Protein AF-A0A7J9ZTN6-F1 (afdb_monomer_lite)

Sequence (192 aa):
MRARELGVEPGLFPPGTLNAITDVAGVRVGHVTLHRSGNVRTGVTAILPHDGNLFQEKVAGAAHMLLDPDGSCMIVVATDAPLDARNLERLGARAVFGLGRTGSSYSNGSGDYAIAFSTTVREKHGETAPRDRTLLPNDAVSPLFQAALEATEEAVYNALFMATATTGNGTTVEAVPLDEVARLLKKYGRGR

Structure (mmCIF, N/CA/C/O backbone):
data_AF-A0A7J9ZTN6-F1
#
_entry.id   AF-A0A7J9ZTN6-F1
#
loop_
_atom_site.group_PDB
_atom_site.id
_atom_site.type_symbol
_atom_site.label_atom_id
_atom_site.label_alt_id
_atom_site.label_comp_id
_atom_site.label_asym_id
_atom_site.label_entity_id
_atom_site.label_seq_id
_atom_site.pdbx_PDB_ins_code
_atom_site.Cartn_x
_atom_site.Cartn_y
_atom_site.Cartn_z
_atom_site.occupancy
_atom_site.B_iso_or_equiv
_atom_site.auth_seq_id
_atom_site.auth_comp_id
_atom_site.auth_asym_id
_atom_site.auth_atom_id
_atom_site.pdbx_PDB_model_num
ATOM 1 N N . MET A 1 1 ? -13.522 -8.295 10.496 1.00 88.50 1 MET A N 1
ATOM 2 C CA . MET A 1 1 ? -14.489 -7.997 9.419 1.00 88.50 1 MET A CA 1
ATOM 3 C C . MET A 1 1 ? -13.883 -6.907 8.549 1.00 88.50 1 MET A C 1
ATOM 5 O O . MET A 1 1 ? -13.176 -6.064 9.085 1.00 88.50 1 MET A O 1
ATOM 9 N N . ARG A 1 2 ? -14.087 -6.939 7.235 1.00 93.62 2 ARG A N 1
ATOM 10 C CA . ARG A 1 2 ? -13.628 -5.923 6.277 1.00 93.62 2 ARG A CA 1
ATOM 11 C C . ARG A 1 2 ? -14.682 -4.839 6.058 1.00 93.62 2 ARG A C 1
ATOM 13 O O . ARG A 1 2 ? -15.868 -5.054 6.288 1.00 93.62 2 ARG A O 1
ATOM 20 N N . ALA A 1 3 ? -14.249 -3.687 5.554 1.00 93.69 3 ALA A N 1
ATOM 21 C CA . ALA A 1 3 ? -15.082 -2.508 5.320 1.00 93.69 3 ALA A CA 1
ATOM 22 C C . ALA A 1 3 ? -16.315 -2.798 4.446 1.00 93.69 3 ALA A C 1
ATOM 24 O O . ALA A 1 3 ? -17.443 -2.450 4.806 1.00 93.69 3 ALA A O 1
ATOM 25 N N . ARG A 1 4 ? -16.115 -3.531 3.346 1.00 93.00 4 ARG A N 1
ATOM 26 C CA . ARG A 1 4 ? -17.182 -3.873 2.393 1.00 93.00 4 ARG A CA 1
ATOM 27 C C . ARG A 1 4 ? -18.262 -4.787 2.968 1.00 93.00 4 ARG A C 1
ATOM 29 O O . ARG A 1 4 ? -19.399 -4.737 2.510 1.00 93.00 4 ARG A O 1
ATOM 36 N N . GLU A 1 5 ? -17.950 -5.577 3.996 1.00 92.25 5 GLU A N 1
ATOM 37 C CA . GLU A 1 5 ? -18.948 -6.412 4.685 1.00 92.25 5 GLU A CA 1
ATOM 38 C C . GLU A 1 5 ? -19.993 -5.558 5.426 1.00 92.25 5 GLU A C 1
ATOM 40 O O . GLU A 1 5 ? -21.113 -6.012 5.646 1.00 92.25 5 GLU A O 1
ATOM 45 N N . LEU A 1 6 ? -19.664 -4.297 5.737 1.00 91.19 6 LEU A N 1
ATOM 46 C CA . LEU A 1 6 ? -20.576 -3.307 6.318 1.00 91.19 6 LEU A CA 1
ATOM 47 C C . LEU A 1 6 ? -21.153 -2.320 5.286 1.00 91.19 6 LEU A C 1
ATOM 49 O O . LEU A 1 6 ? -21.840 -1.370 5.660 1.00 91.19 6 LEU A O 1
ATOM 53 N N . GLY A 1 7 ? -20.899 -2.535 3.990 1.00 89.75 7 GLY A N 1
ATOM 54 C CA . GLY A 1 7 ? -21.344 -1.648 2.910 1.00 89.75 7 GLY A CA 1
ATOM 55 C C . GLY A 1 7 ? -20.464 -0.414 2.688 1.00 89.75 7 GLY A C 1
ATOM 56 O O . GLY A 1 7 ? -20.844 0.464 1.920 1.00 89.75 7 GLY A O 1
ATOM 57 N N . VAL A 1 8 ? -19.288 -0.338 3.325 1.00 91.75 8 VAL A N 1
ATOM 58 C CA . VAL A 1 8 ? -18.304 0.717 3.046 1.00 91.75 8 VAL A CA 1
ATOM 59 C C . VAL A 1 8 ? -17.491 0.310 1.822 1.00 91.75 8 VAL A C 1
ATOM 61 O O . VAL A 1 8 ? -16.621 -0.556 1.904 1.00 91.75 8 VAL A O 1
ATOM 64 N N . GLU A 1 9 ? -17.792 0.931 0.685 1.00 92.69 9 GLU A N 1
ATOM 65 C CA . GLU A 1 9 ? -17.185 0.640 -0.616 1.00 92.69 9 GLU A CA 1
ATOM 66 C C . GLU A 1 9 ? -16.563 1.929 -1.188 1.00 92.69 9 GLU A C 1
ATOM 68 O O . GLU A 1 9 ? -17.251 2.691 -1.870 1.00 92.69 9 GLU A O 1
ATOM 73 N N . PRO A 1 10 ? -15.291 2.234 -0.868 1.00 90.50 10 PRO A N 1
ATOM 74 C CA . PRO A 1 10 ? -14.634 3.434 -1.371 1.00 90.50 10 PRO A CA 1
ATOM 75 C C . PRO A 1 10 ? -14.447 3.386 -2.887 1.00 90.50 10 PRO A C 1
ATOM 77 O O . PRO A 1 10 ? -13.998 2.376 -3.430 1.00 90.50 10 PRO A O 1
ATOM 80 N N . GLY A 1 11 ? -14.717 4.510 -3.552 1.00 90.38 11 GLY A N 1
ATOM 81 C CA . GLY A 1 11 ? -14.281 4.721 -4.928 1.00 90.38 11 GLY A CA 1
ATOM 82 C C . GLY A 1 11 ? -15.139 4.101 -6.033 1.00 90.38 11 GLY A C 1
ATOM 83 O O . GLY A 1 11 ? -16.330 3.852 -5.864 1.00 90.38 11 GLY A O 1
ATOM 84 N N . LEU A 1 12 ? -14.523 3.937 -7.205 1.00 93.38 12 LEU A N 1
ATOM 85 C CA . LEU A 1 12 ? -15.130 3.456 -8.445 1.00 93.38 12 LEU A CA 1
ATOM 86 C C . LEU A 1 12 ? -14.698 2.029 -8.792 1.00 93.38 12 LEU A C 1
ATOM 88 O O . LEU A 1 12 ? -15.446 1.316 -9.464 1.00 93.38 12 LEU A O 1
ATOM 92 N N . PHE A 1 13 ? -13.492 1.617 -8.394 1.00 95.69 13 PHE A N 1
ATOM 93 C CA . PHE A 1 13 ? -12.933 0.330 -8.788 1.00 95.69 13 PHE A CA 1
ATOM 94 C C . PHE A 1 13 ? -13.291 -0.784 -7.792 1.00 95.69 13 PHE A C 1
ATOM 96 O O . PHE A 1 13 ? -13.275 -0.577 -6.574 1.00 95.69 13 PHE A O 1
ATOM 103 N N . PRO A 1 14 ? -13.591 -2.003 -8.280 1.00 95.38 14 PRO A N 1
ATOM 104 C CA . PRO A 1 14 ? -13.665 -3.172 -7.416 1.00 95.38 14 PRO A CA 1
ATOM 105 C C . PRO A 1 14 ? -12.254 -3.586 -6.953 1.00 95.38 14 PRO A C 1
ATOM 107 O O . PRO A 1 14 ? -11.293 -3.433 -7.713 1.00 95.38 14 PRO A O 1
ATOM 110 N N . PRO A 1 15 ? -12.105 -4.147 -5.740 1.00 96.31 15 PRO A N 1
ATOM 111 C CA . PRO A 1 15 ? -10.833 -4.686 -5.285 1.00 96.31 15 PRO A CA 1
ATOM 112 C C . PRO A 1 15 ? -10.526 -6.006 -6.003 1.00 96.31 15 PRO A C 1
ATOM 114 O O . PRO A 1 15 ? -11.403 -6.639 -6.599 1.00 96.31 15 PRO A O 1
ATOM 117 N N . GLY A 1 16 ? -9.274 -6.453 -5.891 1.00 95.38 16 GLY A N 1
ATOM 118 C CA . GLY A 1 16 ? -8.892 -7.813 -6.264 1.00 95.38 16 GLY A CA 1
ATOM 119 C C . GLY A 1 16 ? -9.613 -8.873 -5.423 1.00 95.38 16 GLY A C 1
ATOM 120 O O . GLY A 1 16 ? -10.293 -8.571 -4.439 1.00 95.38 16 GLY A O 1
ATOM 121 N N . THR A 1 17 ? -9.455 -10.140 -5.811 1.00 96.00 17 THR A N 1
ATOM 122 C CA . THR A 1 17 ? -10.190 -11.263 -5.199 1.00 96.00 17 THR A CA 1
ATOM 123 C C . THR A 1 17 ? -9.891 -11.398 -3.707 1.00 96.00 17 THR A C 1
ATOM 125 O O . THR A 1 17 ? -10.787 -11.695 -2.918 1.00 96.00 17 THR A O 1
ATOM 128 N N . LEU A 1 18 ? -8.639 -11.171 -3.306 1.00 95.94 18 LEU A N 1
ATOM 129 C CA . LEU A 1 18 ? -8.204 -11.260 -1.915 1.00 95.94 18 LEU A CA 1
ATOM 130 C C . LEU A 1 18 ? -8.375 -9.936 -1.162 1.00 95.94 18 LEU A C 1
ATOM 132 O O . LEU A 1 18 ? -8.245 -9.919 0.067 1.00 95.94 18 LEU A O 1
ATOM 136 N N . ASN A 1 19 ? -8.652 -8.840 -1.878 1.00 96.06 19 ASN A N 1
ATOM 137 C CA . ASN A 1 19 ? -8.636 -7.477 -1.361 1.00 96.06 19 ASN A CA 1
ATOM 138 C C . ASN A 1 19 ? -7.337 -7.233 -0.567 1.00 96.06 19 ASN A C 1
ATOM 140 O O . ASN A 1 19 ? -7.341 -6.911 0.628 1.00 96.06 19 ASN A O 1
ATOM 144 N N . ALA A 1 20 ? -6.206 -7.545 -1.197 1.00 96.06 20 ALA A N 1
ATOM 145 C CA . ALA A 1 20 ? -4.891 -7.516 -0.573 1.00 96.06 20 ALA A CA 1
ATOM 146 C C . ALA A 1 20 ? -3.804 -7.181 -1.598 1.00 96.06 20 ALA A C 1
ATOM 148 O O . ALA A 1 20 ? -3.943 -7.452 -2.785 1.00 96.06 20 ALA A O 1
ATOM 149 N N . ILE A 1 21 ? -2.662 -6.671 -1.132 1.00 97.06 21 ILE A N 1
ATOM 150 C CA . ILE A 1 21 ? -1.504 -6.383 -1.999 1.00 97.06 21 ILE A CA 1
ATOM 151 C C . ILE A 1 21 ? -0.997 -7.628 -2.758 1.00 97.06 21 ILE A C 1
ATOM 153 O O . ILE A 1 21 ? -0.377 -7.509 -3.809 1.00 97.06 21 ILE A O 1
ATOM 157 N N . THR A 1 22 ? -1.297 -8.828 -2.255 1.00 97.38 22 THR A N 1
ATOM 158 C CA . THR A 1 22 ? -0.987 -10.116 -2.893 1.00 97.38 22 THR A CA 1
ATOM 159 C C . THR A 1 22 ? -1.868 -10.442 -4.099 1.00 97.38 22 THR A C 1
ATOM 161 O O . THR A 1 22 ? -1.616 -11.442 -4.762 1.00 97.38 22 THR A O 1
ATOM 164 N N . ASP A 1 23 ? -2.891 -9.634 -4.397 1.00 97.44 23 ASP A N 1
ATOM 165 C CA . ASP A 1 23 ? -3.607 -9.709 -5.676 1.00 97.44 23 ASP A CA 1
ATOM 166 C C . ASP A 1 23 ? -2.708 -9.278 -6.854 1.00 97.44 23 ASP A C 1
ATOM 168 O O . ASP A 1 23 ? -2.973 -9.642 -7.998 1.00 97.44 23 ASP A O 1
ATOM 172 N N . VAL A 1 24 ? -1.618 -8.542 -6.590 1.00 97.06 24 VAL A N 1
ATOM 173 C CA . VAL A 1 24 ? -0.607 -8.207 -7.600 1.00 97.06 24 VAL A CA 1
ATOM 174 C C . VAL A 1 24 ? 0.307 -9.408 -7.830 1.00 97.06 24 VAL A C 1
ATOM 176 O O . VAL A 1 24 ? 0.965 -9.901 -6.910 1.00 97.06 24 VAL A O 1
ATOM 179 N N . ALA A 1 25 ? 0.380 -9.861 -9.082 1.00 93.88 25 ALA A N 1
ATOM 180 C CA . ALA A 1 25 ? 1.131 -11.053 -9.457 1.00 93.88 25 ALA A CA 1
ATOM 181 C C . ALA A 1 25 ? 2.604 -10.989 -9.001 1.00 93.88 25 ALA A C 1
ATOM 183 O O . ALA A 1 25 ? 3.316 -10.012 -9.241 1.00 93.88 25 ALA A O 1
ATOM 184 N N . GLY A 1 26 ? 3.060 -12.065 -8.352 1.00 92.75 26 GLY A N 1
ATOM 185 C CA . GLY A 1 26 ? 4.422 -12.212 -7.829 1.00 92.75 26 GLY A CA 1
ATOM 186 C C . GLY A 1 26 ? 4.632 -11.673 -6.409 1.00 92.75 26 GLY A C 1
ATOM 187 O O . GLY A 1 26 ? 5.569 -12.114 -5.740 1.00 92.75 26 GLY A O 1
ATOM 188 N N . VAL A 1 27 ? 3.755 -10.794 -5.909 1.00 97.62 27 VAL A N 1
ATOM 189 C CA . VAL A 1 27 ? 3.891 -10.225 -4.562 1.00 97.62 27 VAL A CA 1
ATOM 190 C C . VAL A 1 27 ? 3.514 -11.254 -3.500 1.00 97.62 27 VAL A C 1
ATOM 192 O O . VAL A 1 27 ? 2.446 -11.862 -3.536 1.00 97.62 27 VAL A O 1
ATOM 195 N N . ARG A 1 28 ? 4.383 -11.420 -2.502 1.00 97.19 28 ARG A N 1
ATOM 196 C CA . ARG A 1 28 ? 4.138 -12.248 -1.315 1.00 97.19 28 ARG A CA 1
ATOM 197 C C . ARG A 1 28 ? 4.309 -11.419 -0.053 1.00 97.19 28 ARG A C 1
ATOM 199 O O . ARG A 1 28 ? 5.187 -10.562 0.017 1.00 97.19 28 ARG A O 1
ATOM 206 N N . VAL A 1 29 ? 3.492 -11.702 0.957 1.00 97.12 29 VAL A N 1
ATOM 207 C CA . VAL A 1 29 ? 3.546 -11.017 2.251 1.00 97.12 29 VAL A CA 1
ATOM 208 C C . VAL A 1 29 ? 3.594 -12.041 3.372 1.00 97.12 29 VAL A C 1
ATOM 210 O O . VAL A 1 29 ? 2.807 -12.984 3.395 1.00 97.12 29 VAL A O 1
ATOM 213 N N . GLY A 1 30 ? 4.514 -11.837 4.309 1.00 96.31 30 GLY A N 1
ATOM 214 C CA . GLY A 1 30 ? 4.511 -12.486 5.614 1.00 96.31 30 GLY A CA 1
ATOM 215 C C . GLY A 1 30 ? 4.316 -11.436 6.699 1.00 96.31 30 GLY A C 1
ATOM 216 O O . GLY A 1 30 ? 4.946 -10.383 6.651 1.00 96.31 30 GLY A O 1
ATOM 217 N N . HIS A 1 31 ? 3.460 -11.712 7.678 1.00 94.38 31 HIS A N 1
ATOM 218 C CA . HIS A 1 31 ? 3.283 -10.851 8.843 1.00 94.38 31 HIS A CA 1
ATOM 219 C C . HIS A 1 31 ? 3.272 -11.687 10.118 1.00 94.38 31 HIS A C 1
ATOM 221 O O . HIS A 1 31 ? 2.662 -12.754 10.161 1.00 94.38 31 HIS A O 1
ATOM 227 N N . VAL A 1 32 ? 3.919 -11.184 11.164 1.00 93.62 32 VAL A N 1
ATOM 228 C CA . VAL A 1 32 ? 3.828 -11.743 12.510 1.00 93.62 32 VAL A CA 1
ATOM 229 C C . VAL A 1 32 ? 3.604 -10.626 13.514 1.00 93.62 32 VAL A C 1
ATOM 231 O O . VAL A 1 32 ? 4.354 -9.653 13.551 1.00 93.62 32 VAL A O 1
ATOM 234 N N . THR A 1 33 ? 2.592 -10.788 14.359 1.00 90.00 33 THR A N 1
ATOM 235 C CA . THR A 1 33 ? 2.378 -9.942 15.532 1.00 90.00 33 THR A CA 1
ATOM 236 C C . THR A 1 33 ? 2.970 -10.632 16.761 1.00 90.00 33 THR A C 1
ATOM 238 O O . THR A 1 33 ? 2.722 -11.810 17.015 1.00 90.00 33 THR A O 1
ATOM 241 N N . LEU A 1 34 ? 3.773 -9.907 17.533 1.00 88.50 34 LEU A N 1
ATOM 242 C CA . LEU A 1 34 ? 4.429 -10.378 18.746 1.00 88.50 34 LEU A CA 1
ATOM 243 C C . LEU A 1 34 ? 3.792 -9.721 19.969 1.00 88.50 34 LEU A C 1
ATOM 245 O O . LEU A 1 34 ? 4.079 -8.569 20.299 1.00 88.50 34 LEU A O 1
ATOM 249 N N . HIS A 1 35 ? 2.971 -10.497 20.673 1.00 87.25 35 HIS A N 1
ATOM 250 C CA . HIS A 1 35 ? 2.424 -10.151 21.983 1.00 87.25 35 HIS A CA 1
ATOM 251 C C . HIS A 1 35 ? 3.078 -11.046 23.040 1.00 87.25 35 HIS A C 1
ATOM 253 O O . HIS A 1 35 ? 2.767 -12.232 23.134 1.00 87.25 35 HIS A O 1
ATOM 259 N N . ARG A 1 36 ? 4.027 -10.502 23.814 1.00 82.56 36 ARG A N 1
ATOM 260 C CA . ARG A 1 36 ? 4.741 -11.250 24.871 1.00 82.56 36 ARG A CA 1
ATOM 261 C C . ARG A 1 36 ? 4.566 -10.600 26.246 1.00 82.56 36 ARG A C 1
ATOM 263 O O . ARG A 1 36 ? 4.177 -9.433 26.337 1.00 82.56 36 ARG A O 1
ATOM 270 N N . SER A 1 37 ? 4.846 -11.360 27.309 1.00 72.81 37 SER A N 1
ATOM 271 C CA . SER A 1 37 ? 4.824 -10.876 28.698 1.00 72.81 37 SER A CA 1
ATOM 272 C C . SER A 1 37 ? 5.676 -9.612 28.864 1.00 72.81 37 SER A C 1
ATOM 274 O O . SER A 1 37 ? 6.755 -9.511 28.280 1.00 72.81 37 SER A O 1
ATOM 276 N N . GLY A 1 38 ? 5.195 -8.653 29.659 1.00 75.56 38 GLY A N 1
ATOM 277 C CA . GLY A 1 38 ? 5.772 -7.309 29.738 1.00 75.56 38 GLY A CA 1
ATOM 278 C C . GLY A 1 38 ? 5.220 -6.385 28.645 1.00 75.56 38 GLY A C 1
ATOM 279 O O . GLY A 1 38 ? 4.022 -6.409 28.361 1.00 75.56 38 GLY A O 1
ATOM 280 N N . ASN A 1 39 ? 6.094 -5.587 28.025 1.00 77.00 39 ASN A N 1
ATOM 281 C CA . ASN A 1 39 ? 5.717 -4.462 27.154 1.00 77.00 39 ASN A CA 1
ATOM 282 C C . ASN A 1 39 ? 5.929 -4.699 25.645 1.00 77.00 39 ASN A C 1
ATOM 284 O O . ASN A 1 39 ? 5.934 -3.750 24.867 1.00 77.00 39 ASN A O 1
ATOM 288 N N . VAL A 1 40 ? 6.092 -5.946 25.191 1.00 84.44 40 VAL A N 1
ATOM 289 C CA . VAL A 1 40 ? 6.266 -6.229 23.754 1.00 84.44 40 VAL A CA 1
ATOM 290 C C . VAL A 1 40 ? 4.903 -6.296 23.060 1.00 84.44 40 VAL A C 1
ATOM 292 O O . VAL A 1 40 ? 4.156 -7.263 23.244 1.00 84.44 40 VAL A O 1
ATOM 295 N N . ARG A 1 41 ? 4.592 -5.262 22.272 1.00 85.12 41 ARG A N 1
ATOM 296 C CA . ARG A 1 41 ? 3.414 -5.147 21.394 1.00 85.12 41 ARG A CA 1
ATOM 297 C C . ARG A 1 41 ? 3.868 -4.633 20.030 1.00 85.12 41 ARG A C 1
ATOM 299 O O . ARG A 1 41 ? 3.801 -3.443 19.753 1.00 85.12 41 ARG A O 1
ATOM 306 N N . THR A 1 42 ? 4.441 -5.514 19.220 1.00 86.38 42 THR A N 1
ATOM 307 C CA . THR A 1 42 ? 5.033 -5.133 17.928 1.00 86.38 42 THR A CA 1
ATOM 308 C C . THR A 1 42 ? 4.639 -6.118 16.839 1.00 86.38 42 THR A C 1
ATOM 310 O O . THR A 1 42 ? 4.205 -7.228 17.138 1.00 86.38 42 THR A O 1
ATOM 313 N N . GLY A 1 43 ? 4.797 -5.730 15.580 1.00 88.38 43 GLY A N 1
ATOM 314 C CA . GLY A 1 43 ? 4.592 -6.597 14.432 1.00 88.38 43 GLY A CA 1
ATOM 315 C C . GLY A 1 43 ? 5.718 -6.430 13.423 1.00 88.38 43 GLY A C 1
ATOM 316 O O . GLY A 1 43 ? 6.308 -5.359 13.310 1.00 88.38 43 GLY A O 1
ATOM 317 N N . VAL A 1 44 ? 6.013 -7.496 12.689 1.00 92.12 44 VAL A N 1
ATOM 318 C CA . VAL A 1 44 ? 6.959 -7.474 11.573 1.00 92.12 44 VAL A CA 1
ATOM 319 C C . VAL A 1 44 ? 6.214 -7.901 10.322 1.00 92.12 44 VAL A C 1
ATOM 321 O O . VAL A 1 44 ? 5.619 -8.978 10.296 1.00 92.12 44 VAL A O 1
ATOM 324 N N . THR A 1 45 ? 6.269 -7.065 9.287 1.00 94.19 45 THR A N 1
ATOM 325 C CA . THR A 1 45 ? 5.759 -7.377 7.948 1.00 94.19 45 THR A CA 1
ATOM 326 C C . THR A 1 45 ? 6.932 -7.462 6.984 1.00 94.19 45 THR A C 1
ATOM 328 O O . THR A 1 45 ? 7.719 -6.526 6.882 1.00 94.19 45 THR A O 1
ATOM 331 N N . ALA A 1 46 ? 7.035 -8.569 6.258 1.00 95.44 46 ALA A N 1
ATOM 332 C CA . ALA A 1 46 ? 7.966 -8.746 5.156 1.00 95.44 46 ALA A CA 1
ATOM 333 C C . ALA A 1 46 ? 7.179 -8.795 3.844 1.00 95.44 46 ALA A C 1
ATOM 335 O O . ALA A 1 46 ? 6.264 -9.608 3.697 1.00 95.44 46 ALA A O 1
ATOM 336 N N . ILE A 1 47 ? 7.546 -7.936 2.894 1.00 95.94 47 ILE A N 1
ATOM 337 C CA . ILE A 1 47 ? 6.965 -7.900 1.550 1.00 95.94 47 ILE A CA 1
ATOM 338 C C . ILE A 1 47 ? 8.045 -8.331 0.570 1.00 95.94 47 ILE A C 1
ATOM 340 O O . ILE A 1 47 ? 9.125 -7.745 0.517 1.00 95.94 47 ILE A O 1
ATOM 344 N N . LEU A 1 48 ? 7.741 -9.365 -0.200 1.00 96.38 48 LEU A N 1
ATOM 345 C CA . LEU A 1 48 ? 8.600 -9.889 -1.241 1.00 96.38 48 LEU A CA 1
ATOM 346 C C . LEU A 1 48 ? 7.959 -9.551 -2.596 1.00 96.38 48 LEU A C 1
ATOM 348 O O . LEU A 1 48 ? 6.918 -10.125 -2.917 1.00 96.38 48 LEU A O 1
ATOM 352 N N . PRO A 1 49 ? 8.528 -8.616 -3.379 1.00 95.25 49 PRO A N 1
ATOM 353 C CA . PRO A 1 49 ? 7.886 -8.114 -4.595 1.00 95.25 49 PRO A CA 1
ATOM 354 C C . PRO A 1 49 ? 7.858 -9.128 -5.750 1.00 95.25 49 PRO 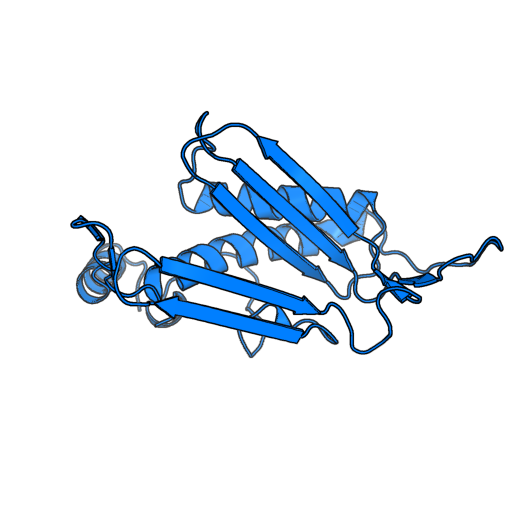A C 1
ATOM 356 O O . PRO A 1 49 ? 7.065 -8.967 -6.673 1.00 95.25 49 PRO A O 1
ATOM 359 N N . HIS A 1 50 ? 8.707 -10.161 -5.713 1.00 94.06 50 HIS A N 1
ATOM 360 C CA . HIS A 1 50 ? 8.680 -11.305 -6.628 1.00 94.06 50 HIS A CA 1
ATOM 361 C C . HIS A 1 50 ? 9.438 -12.511 -6.052 1.00 94.06 50 HIS A C 1
ATOM 363 O O . HIS A 1 50 ? 10.119 -12.419 -5.036 1.00 94.06 50 HIS A O 1
ATOM 369 N N . ASP A 1 51 ? 9.364 -13.657 -6.720 1.00 91.75 51 ASP A N 1
ATOM 370 C CA . ASP A 1 51 ? 9.984 -14.920 -6.311 1.00 91.75 51 ASP A CA 1
ATOM 371 C C . ASP A 1 51 ? 11.484 -15.071 -6.618 1.00 91.75 51 ASP A C 1
ATOM 373 O O . ASP A 1 51 ? 12.149 -15.876 -5.968 1.00 91.75 51 ASP A O 1
ATOM 377 N N . GLY A 1 52 ? 12.013 -14.289 -7.562 1.00 91.06 52 GLY A N 1
ATOM 378 C CA . GLY A 1 52 ? 13.443 -14.236 -7.893 1.00 91.06 52 GLY A CA 1
ATOM 379 C C . GLY A 1 52 ? 14.367 -13.635 -6.815 1.00 91.06 52 GLY A C 1
ATOM 380 O O . GLY A 1 52 ? 13.954 -13.265 -5.716 1.00 91.06 52 GLY A O 1
ATOM 381 N N . ASN A 1 53 ? 15.655 -13.509 -7.148 1.00 92.25 53 ASN A N 1
ATOM 382 C CA . ASN A 1 53 ? 16.686 -13.001 -6.237 1.00 92.25 53 ASN A CA 1
ATOM 383 C C . ASN A 1 53 ? 16.687 -11.463 -6.184 1.00 92.25 53 ASN A C 1
ATOM 385 O O . ASN A 1 53 ? 17.200 -10.826 -7.096 1.00 92.25 53 ASN A O 1
ATOM 389 N N . LEU A 1 54 ? 16.207 -10.876 -5.083 1.00 90.31 54 LEU A N 1
ATOM 390 C CA . LEU A 1 54 ? 16.097 -9.417 -4.905 1.00 90.31 54 LEU A CA 1
ATOM 391 C C . LEU A 1 54 ? 17.416 -8.636 -4.994 1.00 90.31 54 LEU A C 1
ATOM 393 O O . LEU A 1 54 ? 17.410 -7.439 -5.273 1.00 90.31 54 LEU A O 1
ATOM 397 N N . PHE A 1 55 ? 18.554 -9.276 -4.719 1.00 89.69 55 PHE A N 1
ATOM 398 C CA . PHE A 1 55 ? 19.849 -8.610 -4.837 1.00 89.69 55 PHE A CA 1
ATOM 399 C C . PHE A 1 55 ? 20.267 -8.463 -6.305 1.00 89.69 55 PHE A C 1
ATOM 401 O O . PHE A 1 55 ? 20.858 -7.447 -6.678 1.00 89.69 55 PHE A O 1
ATOM 408 N N . GLN A 1 56 ? 19.948 -9.474 -7.119 1.00 92.12 56 GLN A N 1
ATOM 409 C CA . GLN A 1 56 ? 20.304 -9.557 -8.536 1.00 92.12 56 GLN A CA 1
ATOM 410 C C . GLN A 1 56 ? 19.246 -8.934 -9.449 1.00 92.12 56 GLN A C 1
ATOM 412 O O . GLN A 1 56 ? 19.599 -8.345 -10.465 1.00 92.12 56 GLN A O 1
ATOM 417 N N . GLU A 1 57 ? 17.974 -9.040 -9.078 1.00 90.06 57 GLU A N 1
ATOM 418 C CA . GLU A 1 57 ? 16.808 -8.546 -9.803 1.00 90.06 57 GLU A CA 1
ATOM 419 C C . GLU A 1 57 ? 16.039 -7.603 -8.880 1.00 90.06 57 GLU A C 1
ATOM 421 O O . GLU A 1 57 ? 15.237 -8.031 -8.057 1.00 90.06 57 GLU A O 1
ATOM 426 N N . LYS A 1 58 ? 16.322 -6.307 -8.969 1.00 90.31 58 LYS A N 1
ATOM 427 C CA . LYS A 1 58 ? 15.648 -5.292 -8.154 1.00 90.31 58 LYS A CA 1
ATOM 428 C C . LYS A 1 58 ? 14.394 -4.823 -8.879 1.00 90.31 58 LYS A C 1
ATOM 430 O O . LYS A 1 58 ? 14.372 -4.772 -10.107 1.00 90.31 58 LYS A O 1
ATOM 435 N N . VAL A 1 59 ? 13.374 -4.421 -8.134 1.00 89.25 59 VAL A N 1
ATOM 436 C CA . VAL A 1 59 ? 12.207 -3.732 -8.702 1.00 89.25 59 VAL A CA 1
ATOM 437 C C . VAL A 1 59 ? 12.455 -2.232 -8.789 1.00 89.25 59 VAL A C 1
ATOM 439 O O . VAL A 1 59 ? 13.128 -1.661 -7.928 1.00 89.25 59 VAL A O 1
ATOM 442 N N . ALA A 1 60 ? 11.883 -1.583 -9.803 1.00 85.75 60 ALA A N 1
ATOM 443 C CA . ALA A 1 60 ? 11.759 -0.133 -9.793 1.00 85.75 60 ALA A CA 1
ATOM 444 C C . ALA A 1 60 ? 10.871 0.278 -8.611 1.00 85.75 60 ALA A C 1
ATOM 446 O O . ALA A 1 60 ? 9.776 -0.262 -8.436 1.00 85.75 60 ALA A O 1
ATOM 447 N N . GLY A 1 61 ? 11.351 1.224 -7.807 1.00 79.75 61 GLY A N 1
ATOM 448 C CA . GLY A 1 61 ? 10.657 1.702 -6.620 1.00 79.75 61 GLY A CA 1
ATOM 449 C C . GLY A 1 61 ? 10.892 3.187 -6.379 1.00 79.75 61 GLY A C 1
ATOM 450 O O . GLY A 1 61 ? 11.924 3.732 -6.767 1.00 79.75 61 GLY A O 1
ATOM 451 N N . ALA A 1 62 ? 9.928 3.829 -5.733 1.00 76.56 62 ALA A N 1
ATOM 452 C CA . ALA A 1 62 ? 10.016 5.209 -5.279 1.00 76.56 62 ALA A CA 1
ATOM 453 C C . ALA A 1 62 ? 9.408 5.331 -3.878 1.00 76.56 62 ALA A C 1
ATOM 455 O O . ALA A 1 62 ? 8.492 4.585 -3.528 1.0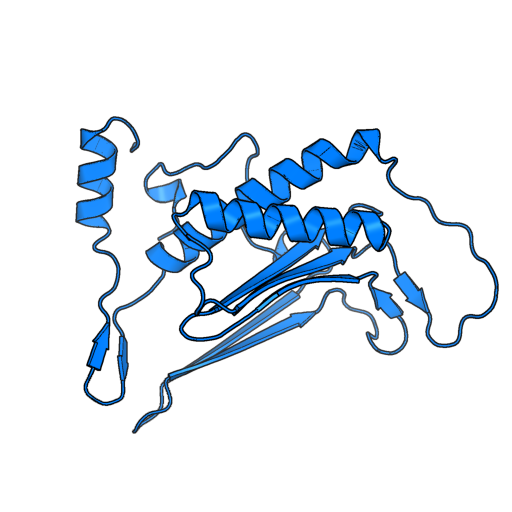0 76.56 62 ALA A O 1
ATOM 456 N N . ALA A 1 63 ? 9.910 6.280 -3.093 1.00 72.19 63 ALA A N 1
ATOM 457 C CA . ALA A 1 63 ? 9.362 6.629 -1.791 1.00 72.19 63 ALA A CA 1
ATOM 458 C C . ALA A 1 63 ? 8.896 8.087 -1.811 1.00 72.19 63 ALA A C 1
ATOM 460 O O . ALA A 1 63 ? 9.609 8.958 -2.303 1.00 72.19 63 ALA A O 1
ATOM 461 N N . HIS A 1 64 ? 7.714 8.345 -1.265 1.00 71.38 64 HIS A N 1
ATOM 462 C CA . HIS A 1 64 ? 7.185 9.683 -1.045 1.00 71.38 64 HIS A CA 1
ATOM 463 C C . HIS A 1 64 ? 6.991 9.878 0.455 1.00 71.38 64 HIS A C 1
ATOM 465 O O . HIS A 1 64 ? 6.259 9.101 1.065 1.00 71.38 64 HIS A O 1
ATOM 471 N N . MET A 1 65 ? 7.662 10.870 1.043 1.00 69.75 65 MET A N 1
ATOM 472 C CA . MET A 1 65 ? 7.694 11.064 2.494 1.00 69.75 65 MET A CA 1
ATOM 473 C C . MET A 1 65 ? 7.134 12.419 2.914 1.00 69.75 65 MET A C 1
ATOM 475 O O . MET A 1 65 ? 7.491 13.445 2.337 1.00 69.75 65 MET A O 1
ATOM 479 N N . LEU A 1 66 ? 6.333 12.404 3.977 1.00 59.16 66 LEU A N 1
ATOM 480 C CA . LEU A 1 66 ? 5.987 13.549 4.811 1.00 59.16 66 LEU A CA 1
ATOM 481 C C . LEU A 1 66 ? 6.532 13.237 6.220 1.00 59.16 66 LEU A C 1
ATOM 483 O O . LEU A 1 66 ? 6.230 12.178 6.766 1.00 59.16 66 LEU A O 1
ATOM 487 N N . LEU A 1 67 ? 7.411 14.081 6.769 1.00 49.16 67 LEU A N 1
ATOM 488 C CA . LEU A 1 67 ? 8.129 13.806 8.027 1.00 49.16 67 LEU A CA 1
ATOM 489 C C . LEU A 1 67 ? 7.914 14.924 9.062 1.00 49.16 67 LEU A C 1
ATOM 491 O O . LEU A 1 67 ? 8.229 16.065 8.732 1.00 49.16 67 LEU A O 1
ATOM 495 N N . ASP A 1 68 ? 7.428 14.586 10.270 1.00 46.47 68 ASP A N 1
ATOM 496 C CA . ASP A 1 68 ? 8.049 14.731 11.626 1.00 46.47 68 ASP A CA 1
ATOM 497 C C . ASP A 1 68 ? 7.075 14.142 12.717 1.00 46.47 68 ASP A C 1
ATOM 499 O O . ASP A 1 68 ? 6.041 13.633 12.295 1.00 46.47 68 ASP A O 1
ATOM 503 N N . PRO A 1 69 ? 7.327 14.050 14.058 1.00 47.19 69 PRO A N 1
ATOM 504 C CA . PRO A 1 69 ? 6.929 12.893 14.894 1.00 47.19 69 PRO A CA 1
ATOM 505 C C . PRO A 1 69 ? 5.820 13.113 15.961 1.00 47.19 69 PRO A C 1
ATOM 507 O O . PRO A 1 69 ? 5.674 14.218 16.481 1.00 47.19 69 PRO A O 1
ATOM 510 N N . ASP A 1 70 ? 5.137 11.998 16.317 1.00 50.12 70 ASP A N 1
ATOM 511 C CA . ASP A 1 70 ? 3.886 11.765 17.109 1.00 50.12 70 ASP A CA 1
ATOM 512 C C . ASP A 1 70 ? 2.679 11.103 16.353 1.00 50.12 70 ASP A C 1
ATOM 514 O O . ASP A 1 70 ? 1.539 11.575 16.370 1.00 50.12 70 ASP A O 1
ATOM 518 N N . GLY A 1 71 ? 2.951 9.978 15.667 1.00 64.50 71 GLY A N 1
ATOM 519 C CA . GLY A 1 71 ? 2.038 9.203 14.802 1.00 64.50 71 GLY A CA 1
ATOM 520 C C . GLY A 1 71 ? 2.769 8.725 13.537 1.00 64.50 71 GLY A C 1
ATOM 521 O O . GLY A 1 71 ? 3.776 9.319 13.162 1.00 64.50 71 GLY A O 1
ATOM 522 N N . SER A 1 72 ? 2.374 7.624 12.889 1.00 79.50 72 SER A N 1
ATOM 523 C CA . SER A 1 72 ? 2.965 7.237 11.588 1.00 79.50 72 SER A CA 1
ATOM 524 C C . SER A 1 72 ? 2.088 6.256 10.815 1.00 79.50 72 SER A C 1
ATOM 526 O O . SER A 1 72 ? 1.620 5.263 11.380 1.00 79.50 72 SER A O 1
ATOM 528 N N . CYS A 1 73 ? 1.954 6.468 9.508 1.00 87.38 73 CYS A N 1
ATOM 529 C CA . CYS A 1 73 ? 1.410 5.493 8.573 1.00 87.38 73 CYS A CA 1
ATOM 530 C C . CYS A 1 73 ? 2.422 5.204 7.456 1.00 87.38 73 CYS A C 1
ATOM 532 O O . CYS A 1 73 ? 2.793 6.081 6.677 1.00 87.38 73 CYS A O 1
ATOM 534 N N . MET A 1 74 ? 2.843 3.943 7.349 1.00 91.06 74 MET A N 1
ATOM 535 C CA . MET A 1 74 ? 3.585 3.467 6.185 1.00 91.06 74 MET A CA 1
ATOM 536 C 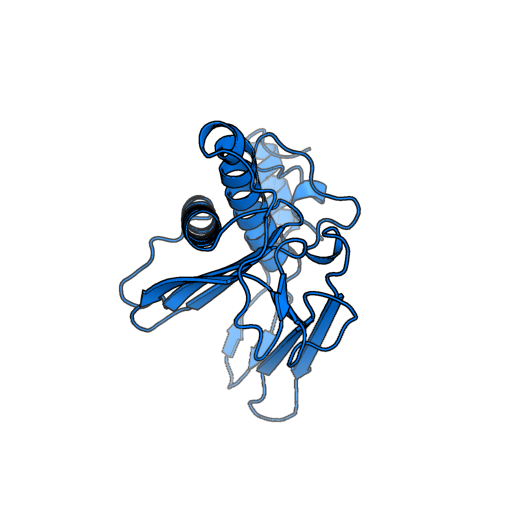C . MET A 1 74 ? 2.616 2.813 5.206 1.00 91.06 74 MET A C 1
ATOM 538 O O . MET A 1 74 ? 1.933 1.847 5.550 1.00 91.06 74 MET A O 1
ATOM 542 N N . ILE A 1 75 ? 2.615 3.294 3.969 1.00 95.44 75 ILE A N 1
ATOM 543 C CA . ILE A 1 75 ? 1.800 2.760 2.883 1.00 95.44 75 ILE A CA 1
ATOM 544 C C . ILE A 1 75 ? 2.720 2.070 1.877 1.00 95.44 75 ILE A C 1
ATOM 546 O O . ILE A 1 75 ? 3.757 2.606 1.494 1.00 95.44 75 ILE A O 1
ATOM 550 N N . VAL A 1 76 ? 2.353 0.872 1.426 1.00 97.38 76 VAL A N 1
ATOM 551 C CA . VAL A 1 76 ? 3.095 0.162 0.377 1.00 97.38 76 VAL A CA 1
ATOM 552 C C . VAL A 1 76 ? 2.161 -0.126 -0.786 1.00 97.38 76 VAL A C 1
ATOM 554 O O . VAL A 1 76 ? 1.132 -0.776 -0.613 1.00 97.38 76 VAL A O 1
ATOM 557 N N . VAL A 1 77 ? 2.533 0.348 -1.972 1.00 98.19 77 VAL A N 1
ATOM 558 C CA . VAL A 1 77 ? 1.778 0.186 -3.215 1.00 98.19 77 VAL A CA 1
ATOM 559 C C . VAL A 1 77 ? 2.558 -0.724 -4.151 1.00 98.19 77 VAL A C 1
ATOM 561 O O . VAL A 1 77 ? 3.675 -0.408 -4.559 1.00 98.19 77 VAL A O 1
ATOM 564 N N . ALA A 1 78 ? 1.954 -1.846 -4.523 1.00 98.06 78 ALA A N 1
ATOM 565 C CA . ALA A 1 78 ? 2.464 -2.706 -5.579 1.00 98.06 78 ALA A CA 1
ATOM 566 C C . ALA A 1 78 ? 1.636 -2.511 -6.848 1.00 98.06 78 ALA A C 1
ATOM 568 O O . ALA A 1 78 ? 0.419 -2.337 -6.784 1.00 98.06 78 ALA A O 1
ATOM 569 N N . THR A 1 79 ? 2.283 -2.577 -8.005 1.00 97.75 79 THR A N 1
ATOM 570 C CA . THR A 1 79 ? 1.600 -2.632 -9.297 1.00 97.75 79 THR A CA 1
ATOM 571 C C . THR A 1 79 ? 2.362 -3.532 -10.258 1.00 97.75 79 THR A C 1
ATOM 573 O O . THR A 1 79 ? 3.585 -3.618 -10.208 1.00 97.75 79 THR A O 1
ATOM 576 N N . ASP A 1 80 ? 1.652 -4.209 -11.146 1.00 96.31 80 ASP A N 1
ATOM 577 C CA . ASP A 1 80 ? 2.226 -4.891 -12.306 1.00 96.31 80 ASP A CA 1
ATOM 578 C C . ASP A 1 80 ? 2.272 -3.982 -13.546 1.00 96.31 80 ASP A C 1
ATOM 580 O O . ASP A 1 80 ? 2.864 -4.343 -14.565 1.00 96.31 80 ASP A O 1
ATOM 584 N N . ALA A 1 81 ? 1.737 -2.759 -13.462 1.00 96.88 81 ALA A N 1
ATOM 585 C CA . ALA A 1 81 ? 1.864 -1.779 -14.525 1.00 96.88 81 ALA A CA 1
ATOM 586 C C . ALA A 1 81 ? 3.343 -1.409 -14.753 1.00 96.88 81 ALA A C 1
ATOM 588 O O . ALA A 1 81 ? 4.093 -1.211 -13.785 1.00 96.88 81 ALA A O 1
ATOM 589 N N . PRO A 1 82 ? 3.781 -1.274 -16.017 1.00 96.69 82 PRO A N 1
ATOM 590 C CA . PRO A 1 82 ? 5.165 -0.960 -16.335 1.00 96.69 82 PRO A CA 1
ATOM 591 C C . PRO A 1 82 ? 5.438 0.538 -16.138 1.00 96.69 82 PRO A C 1
ATOM 593 O O . PRO A 1 82 ? 5.384 1.330 -17.080 1.00 96.69 82 PRO A O 1
ATOM 596 N N . LEU A 1 83 ? 5.677 0.942 -14.891 1.00 96.88 83 LEU A N 1
ATOM 597 C CA . LEU A 1 83 ? 5.915 2.334 -14.508 1.00 96.88 83 LEU A CA 1
ATOM 598 C C . LEU A 1 83 ? 7.401 2.596 -14.252 1.00 96.88 83 LEU A C 1
ATOM 600 O O . LEU A 1 83 ? 8.099 1.780 -13.653 1.00 96.88 83 LEU A O 1
ATOM 604 N N . ASP A 1 84 ? 7.870 3.766 -14.681 1.00 94.31 84 ASP A N 1
ATOM 605 C CA . ASP A 1 84 ? 9.186 4.280 -14.315 1.00 94.31 84 ASP A CA 1
ATOM 606 C C . ASP A 1 84 ? 9.185 4.878 -12.896 1.00 94.31 84 ASP A C 1
ATOM 608 O O . ASP A 1 84 ? 8.139 5.043 -12.262 1.00 94.31 84 ASP A O 1
ATOM 612 N N . ALA A 1 85 ? 10.370 5.234 -12.391 1.00 93.69 85 ALA A N 1
ATOM 613 C CA . ALA A 1 85 ? 10.525 5.795 -11.047 1.00 93.69 85 ALA A CA 1
ATOM 614 C C . ALA A 1 85 ? 9.675 7.060 -10.829 1.00 93.69 85 ALA A C 1
ATOM 616 O O . ALA A 1 85 ? 9.060 7.219 -9.777 1.00 93.69 85 ALA A O 1
ATOM 617 N N . ARG A 1 86 ? 9.567 7.924 -11.847 1.00 95.69 86 ARG A N 1
ATOM 618 C CA . ARG A 1 86 ? 8.757 9.147 -11.789 1.00 95.69 86 ARG A CA 1
ATOM 619 C C . ARG A 1 86 ? 7.270 8.834 -11.626 1.00 95.69 86 ARG A C 1
ATOM 621 O O . ARG A 1 86 ? 6.592 9.462 -10.815 1.00 95.69 86 ARG A O 1
ATOM 628 N N . ASN A 1 87 ? 6.727 7.900 -12.404 1.00 97.62 87 ASN A N 1
ATOM 629 C CA . ASN A 1 87 ? 5.320 7.531 -12.286 1.00 97.62 87 ASN A CA 1
ATOM 630 C C . ASN A 1 87 ? 5.034 6.705 -11.028 1.00 97.62 87 ASN A C 1
ATOM 632 O O . ASN A 1 87 ? 3.938 6.835 -10.486 1.00 97.62 87 ASN A O 1
ATOM 636 N N . LEU A 1 88 ? 6.008 5.951 -10.512 1.00 98.06 88 LEU A N 1
ATOM 637 C CA . LEU A 1 88 ? 5.918 5.303 -9.201 1.00 98.06 88 LEU A CA 1
ATOM 638 C C . LEU A 1 88 ? 5.888 6.319 -8.055 1.00 98.06 88 LEU A C 1
ATOM 640 O O . LEU A 1 88 ? 5.056 6.193 -7.164 1.00 98.06 88 LEU A O 1
ATOM 644 N N . GLU A 1 89 ? 6.704 7.372 -8.098 1.00 97.50 89 GLU A N 1
ATOM 645 C CA . GLU A 1 89 ? 6.652 8.454 -7.105 1.00 97.50 89 GLU A CA 1
ATOM 646 C C . GLU A 1 89 ? 5.282 9.146 -7.121 1.00 97.50 89 GLU A C 1
ATOM 648 O O . GLU A 1 89 ? 4.633 9.322 -6.087 1.00 97.50 89 GLU A O 1
ATOM 653 N N . ARG A 1 90 ? 4.781 9.448 -8.325 1.00 97.81 90 ARG A N 1
ATOM 654 C CA . ARG A 1 90 ? 3.428 9.980 -8.525 1.00 97.81 90 ARG A CA 1
ATOM 655 C C . ARG A 1 90 ? 2.361 9.012 -8.008 1.00 97.81 90 ARG A C 1
ATOM 657 O O . ARG A 1 90 ? 1.354 9.466 -7.473 1.00 97.81 90 ARG A O 1
ATOM 664 N N . LEU A 1 91 ? 2.529 7.706 -8.178 1.00 98.19 91 LEU A N 1
ATOM 665 C CA . LEU A 1 91 ? 1.601 6.705 -7.651 1.00 98.19 91 LEU A CA 1
ATOM 666 C C . LEU A 1 91 ? 1.613 6.704 -6.113 1.00 98.19 91 LEU A C 1
ATOM 668 O O . LEU A 1 91 ? 0.550 6.780 -5.501 1.00 98.19 91 LEU A O 1
ATOM 672 N N . GLY A 1 92 ? 2.799 6.722 -5.499 1.00 97.31 92 GLY A N 1
ATOM 673 C CA . GLY A 1 92 ? 2.979 6.812 -4.047 1.00 97.31 92 GLY A CA 1
ATOM 674 C C . GLY A 1 92 ? 2.323 8.057 -3.443 1.00 97.31 92 GLY A C 1
ATOM 675 O O . GLY A 1 92 ? 1.594 7.950 -2.460 1.00 97.31 92 GLY A O 1
ATOM 676 N N . ALA A 1 93 ? 2.457 9.222 -4.083 1.00 95.81 93 ALA A N 1
ATOM 677 C CA . ALA A 1 93 ? 1.783 10.443 -3.634 1.00 95.81 93 ALA A CA 1
ATOM 678 C C . ALA A 1 93 ? 0.246 10.298 -3.568 1.00 95.81 93 ALA A C 1
ATOM 680 O O . ALA A 1 93 ? -0.410 10.901 -2.723 1.00 95.81 93 ALA A O 1
ATOM 681 N N . ARG A 1 94 ? -0.356 9.476 -4.439 1.00 97.06 94 ARG A N 1
ATOM 682 C CA . ARG A 1 94 ? -1.819 9.281 -4.489 1.00 97.06 94 ARG A CA 1
ATOM 683 C C . ARG A 1 94 ? -2.301 8.341 -3.400 1.00 97.06 94 ARG A C 1
ATOM 685 O O . ARG A 1 94 ? -3.402 8.530 -2.894 1.00 97.06 94 ARG A O 1
ATOM 692 N N . ALA A 1 95 ? -1.459 7.392 -3.010 1.00 96.56 95 ALA A N 1
ATOM 693 C CA . ALA A 1 95 ? -1.694 6.580 -1.832 1.00 96.56 95 ALA A CA 1
ATOM 694 C C . ALA A 1 95 ? -1.709 7.449 -0.569 1.00 96.56 95 ALA A C 1
ATOM 696 O O . ALA A 1 95 ? -2.665 7.381 0.197 1.00 96.56 95 ALA A O 1
ATOM 697 N N . VAL A 1 96 ? -0.743 8.368 -0.425 1.00 93.19 96 VAL A N 1
ATOM 698 C CA . VAL A 1 96 ? -0.777 9.362 0.660 1.00 93.19 96 VAL A CA 1
ATOM 699 C C . VAL A 1 96 ? -2.093 10.135 0.626 1.00 93.19 96 VAL A C 1
ATOM 701 O O . VAL A 1 96 ? -2.812 10.091 1.608 1.00 93.19 96 VAL A O 1
ATOM 704 N N . PHE A 1 97 ? -2.512 10.707 -0.510 1.00 94.00 97 PHE A N 1
ATOM 705 C CA . PHE A 1 97 ? -3.811 11.401 -0.597 1.00 94.00 97 PHE A CA 1
ATOM 706 C C . PHE A 1 97 ? -5.022 10.538 -0.198 1.00 94.00 97 PHE A C 1
ATOM 708 O O . PHE A 1 97 ? -6.001 11.077 0.324 1.00 94.00 97 PHE A O 1
ATOM 715 N N . GLY A 1 98 ? -4.960 9.221 -0.412 1.00 95.12 98 GLY A N 1
ATOM 716 C CA . GLY A 1 98 ? -5.975 8.269 0.040 1.00 95.12 98 GLY A CA 1
ATOM 717 C C . GLY A 1 98 ? -6.115 8.234 1.561 1.00 95.12 98 GLY A C 1
ATOM 718 O O . GLY A 1 98 ? -7.235 8.251 2.065 1.00 95.12 98 GLY A O 1
ATOM 719 N N . LEU A 1 99 ? -5.005 8.310 2.300 1.00 93.38 99 LEU A N 1
ATOM 720 C CA . LEU A 1 99 ? -5.010 8.443 3.762 1.00 93.38 99 LEU A CA 1
ATOM 721 C C . LEU A 1 99 ? -5.713 9.736 4.220 1.00 93.38 99 LEU A C 1
ATOM 723 O O . LEU A 1 99 ? -6.411 9.766 5.231 1.00 93.38 99 LEU A O 1
ATOM 727 N N . GLY A 1 100 ? -5.610 10.815 3.445 1.00 91.56 100 GLY A N 1
ATOM 728 C CA . GLY A 1 100 ? -6.340 12.057 3.719 1.00 91.56 100 GLY A CA 1
ATOM 729 C C . GLY A 1 100 ? -7.861 11.878 3.677 1.00 91.56 100 GLY A C 1
ATOM 730 O O . GLY A 1 100 ? -8.579 12.474 4.480 1.00 91.56 100 GLY A O 1
ATOM 731 N N . ARG A 1 101 ? -8.376 11.004 2.799 1.00 94.00 101 ARG A N 1
ATOM 732 C CA . ARG A 1 101 ? -9.821 10.710 2.723 1.00 94.00 101 ARG A CA 1
ATOM 733 C C . ARG A 1 101 ? -10.353 9.963 3.939 1.00 94.00 101 ARG A C 1
ATOM 735 O O . ARG A 1 101 ? -11.546 10.031 4.222 1.00 94.00 101 ARG A O 1
ATOM 742 N N . THR A 1 102 ? -9.478 9.320 4.703 1.00 91.62 102 THR A N 1
ATOM 743 C CA . THR A 1 102 ? -9.852 8.623 5.937 1.00 91.62 102 THR A CA 1
ATOM 744 C C . THR A 1 102 ? -9.836 9.552 7.152 1.00 91.62 102 THR A C 1
ATOM 746 O O . THR A 1 102 ? -10.060 9.092 8.268 1.00 91.62 102 THR A O 1
ATOM 749 N N . GLY A 1 103 ? -9.585 10.852 6.949 1.00 88.75 103 GLY A N 1
ATOM 750 C CA . GLY A 1 103 ? -9.580 11.871 7.997 1.00 88.75 103 GLY A CA 1
ATOM 751 C C . GLY A 1 103 ? -8.197 12.213 8.552 1.00 88.75 103 GLY A C 1
ATOM 752 O O . GLY A 1 103 ? -8.125 12.963 9.523 1.00 88.75 103 GLY A O 1
ATOM 753 N N . SER A 1 104 ? -7.108 11.702 7.960 1.00 87.06 104 SER A N 1
ATOM 754 C CA . SER A 1 104 ? -5.763 12.140 8.348 1.00 87.06 104 SER A CA 1
ATOM 755 C C . SER A 1 104 ? -5.543 13.601 7.962 1.00 87.06 104 SER A C 1
ATOM 757 O O . SER A 1 104 ? -5.791 14.007 6.825 1.00 87.06 104 SER A O 1
ATOM 759 N N . SER A 1 105 ? -5.055 14.389 8.916 1.00 82.94 105 SER A N 1
ATOM 760 C CA . SER A 1 105 ? -4.643 15.776 8.703 1.00 82.94 105 SER A CA 1
ATOM 761 C C . SER A 1 105 ? -3.153 15.917 8.391 1.00 82.94 105 SER A C 1
ATOM 763 O O . SER A 1 105 ? -2.705 17.047 8.205 1.00 82.94 105 SER A O 1
ATOM 765 N N . TYR A 1 106 ? -2.400 14.806 8.345 1.00 81.44 106 TYR A N 1
ATOM 766 C CA . TYR A 1 106 ? -0.931 14.795 8.265 1.00 81.44 106 TYR A CA 1
ATOM 767 C C . TYR A 1 106 ? -0.338 15.763 9.288 1.00 81.44 106 TYR A C 1
ATOM 769 O O . TYR A 1 106 ? 0.407 16.685 8.948 1.00 81.44 106 TYR A O 1
ATOM 777 N N . SER A 1 107 ? -0.801 15.629 10.536 1.00 72.69 107 SER A N 1
ATOM 778 C CA . SER A 1 107 ? -0.426 16.536 11.614 1.00 72.69 107 SER A CA 1
ATOM 779 C C . SER A 1 107 ? 1.093 16.614 11.727 1.00 72.69 107 SER A C 1
ATOM 781 O O . SER A 1 107 ? 1.804 15.700 11.322 1.00 72.69 107 SER A O 1
ATOM 783 N N . ASN A 1 108 ? 1.594 17.700 12.320 1.00 65.12 108 ASN A N 1
ATOM 784 C CA . ASN A 1 108 ? 3.031 17.929 12.491 1.00 65.12 108 ASN A CA 1
ATOM 785 C C . ASN A 1 108 ? 3.778 16.746 13.139 1.00 65.12 108 ASN A C 1
ATOM 787 O O . ASN A 1 108 ? 4.994 16.676 13.028 1.00 65.12 108 ASN A O 1
ATOM 791 N N . GLY A 1 109 ? 3.056 15.858 13.832 1.00 68.62 109 GLY A N 1
ATOM 792 C CA . GLY A 1 109 ? 3.625 14.651 14.404 1.00 68.62 109 GLY A CA 1
ATOM 793 C C . GLY A 1 109 ? 3.483 13.365 13.584 1.00 68.62 109 GLY A C 1
ATOM 794 O O . GLY A 1 109 ? 3.900 12.311 14.036 1.00 68.62 109 GLY A O 1
ATOM 795 N N . SER A 1 110 ? 2.908 13.361 12.389 1.00 76.81 110 SER A N 1
ATOM 796 C CA . SER A 1 110 ? 2.757 12.111 11.642 1.00 76.81 110 SER A CA 1
ATOM 797 C C . SER A 1 110 ? 3.894 11.871 10.643 1.00 76.81 110 SER A C 1
ATOM 799 O O . SER A 1 110 ? 4.096 12.643 9.706 1.00 76.81 110 SER A O 1
ATOM 801 N N . GLY A 1 111 ? 4.596 10.745 10.790 1.00 78.25 111 GLY A N 1
ATOM 802 C CA . GLY A 1 111 ? 5.495 10.192 9.774 1.00 78.25 111 GLY A CA 1
ATOM 803 C C . GLY A 1 111 ? 4.722 9.384 8.730 1.00 78.25 111 GLY A C 1
ATOM 804 O O . GLY A 1 111 ? 4.690 8.154 8.808 1.00 78.25 111 GLY A O 1
ATOM 805 N N . ASP A 1 112 ? 4.094 10.064 7.769 1.00 85.56 112 ASP A N 1
ATOM 806 C CA . ASP A 1 112 ? 3.273 9.442 6.725 1.00 85.56 112 ASP A CA 1
ATOM 807 C C . ASP A 1 112 ? 4.045 9.327 5.410 1.00 85.56 112 ASP A C 1
ATOM 809 O O . ASP A 1 112 ? 4.402 10.323 4.776 1.00 85.56 112 ASP A O 1
ATOM 813 N N . TYR A 1 113 ? 4.302 8.099 4.965 1.00 87.75 113 TYR A N 1
ATOM 814 C CA . TYR A 1 113 ? 5.043 7.874 3.728 1.00 87.75 113 TYR A CA 1
ATOM 815 C C . TYR A 1 113 ? 4.545 6.667 2.949 1.00 87.75 113 TYR A C 1
ATOM 817 O O . TYR A 1 113 ? 4.069 5.677 3.504 1.00 87.75 113 TYR A O 1
ATOM 825 N N . ALA A 1 114 ? 4.686 6.753 1.630 1.00 94.88 114 ALA A N 1
ATOM 826 C CA . ALA A 1 114 ? 4.327 5.695 0.705 1.00 94.88 114 ALA A CA 1
ATOM 827 C C . ALA A 1 114 ? 5.557 5.180 -0.041 1.00 94.88 114 ALA A C 1
ATOM 829 O O . ALA A 1 114 ? 6.351 5.966 -0.556 1.00 94.88 114 ALA A O 1
ATOM 830 N N . ILE A 1 115 ? 5.679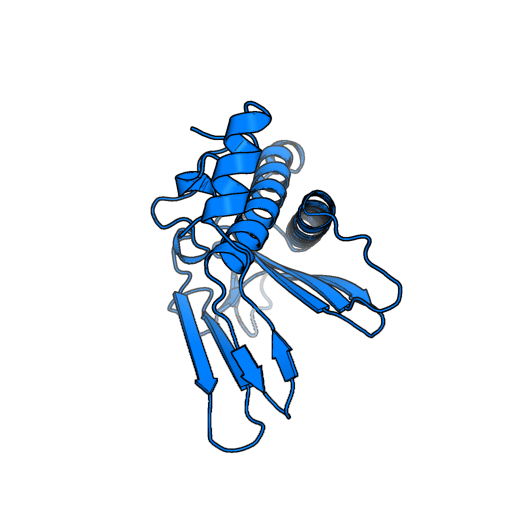 3.861 -0.156 1.00 95.94 115 ILE A N 1
ATOM 831 C CA . ILE A 1 115 ? 6.634 3.190 -1.039 1.00 95.94 115 ILE A CA 1
ATOM 832 C C . ILE A 1 115 ? 5.837 2.546 -2.167 1.00 95.94 115 ILE A C 1
ATOM 834 O O . ILE A 1 115 ? 4.969 1.718 -1.908 1.00 95.94 115 ILE A O 1
ATOM 838 N N . ALA A 1 116 ? 6.132 2.903 -3.412 1.00 98.00 116 ALA A N 1
ATOM 839 C CA . ALA A 1 116 ? 5.498 2.316 -4.586 1.00 98.00 116 ALA A CA 1
ATOM 840 C C . ALA A 1 116 ? 6.523 1.549 -5.420 1.00 98.00 116 ALA A C 1
ATOM 842 O O . ALA A 1 116 ? 7.612 2.068 -5.665 1.00 98.00 116 ALA A O 1
ATOM 843 N N . PHE A 1 117 ? 6.179 0.348 -5.889 1.00 97.56 117 PHE A N 1
ATOM 844 C CA . PHE A 1 117 ? 7.038 -0.439 -6.776 1.00 97.56 117 PHE A CA 1
ATOM 845 C C . PHE A 1 117 ? 6.266 -1.135 -7.900 1.00 97.56 117 PHE A C 1
ATOM 847 O O . PHE A 1 117 ? 5.093 -1.482 -7.747 1.00 97.56 117 PHE A O 1
ATOM 854 N N . SER A 1 118 ? 6.956 -1.360 -9.023 1.00 96.81 118 SER A N 1
ATOM 855 C CA . SER A 1 118 ? 6.451 -2.144 -10.157 1.00 96.81 118 SER A CA 1
ATOM 856 C C . SER A 1 118 ? 7.068 -3.545 -10.169 1.00 96.81 118 SER A C 1
ATOM 858 O O . SER A 1 118 ? 8.286 -3.684 -10.063 1.00 96.81 118 SER A O 1
ATOM 860 N N . THR A 1 119 ? 6.260 -4.595 -10.331 1.00 95.25 119 THR A N 1
ATOM 861 C CA . THR A 1 119 ? 6.754 -5.983 -10.440 1.00 95.25 119 THR A CA 1
ATOM 862 C C . THR A 1 119 ? 7.274 -6.332 -11.840 1.00 95.25 119 THR A C 1
ATOM 864 O O . THR A 1 119 ? 7.983 -7.336 -12.003 1.00 95.25 119 THR A O 1
ATOM 867 N N . THR A 1 120 ? 6.966 -5.503 -12.846 1.00 92.44 120 THR A N 1
ATOM 868 C CA . THR A 1 120 ? 7.313 -5.731 -14.259 1.00 92.44 120 THR A CA 1
ATOM 869 C C . THR A 1 120 ? 8.551 -4.963 -14.716 1.00 92.44 120 THR A C 1
ATOM 871 O O . THR A 1 120 ? 9.276 -5.449 -15.586 1.00 92.44 120 THR A O 1
ATOM 874 N N . VAL A 1 121 ? 8.862 -3.814 -14.107 1.00 89.19 121 VAL A N 1
ATOM 875 C CA . VAL A 1 121 ? 10.098 -3.065 -14.390 1.00 89.19 121 VAL A CA 1
ATOM 876 C C . VAL A 1 121 ? 11.201 -3.503 -13.426 1.00 89.19 121 VAL A C 1
ATOM 878 O O . VAL A 1 121 ? 11.221 -3.099 -12.262 1.00 89.19 121 VAL A O 1
ATOM 881 N N . ARG A 1 122 ? 12.125 -4.341 -13.920 1.00 87.38 122 ARG A N 1
ATOM 882 C CA . ARG A 1 122 ? 13.246 -4.893 -13.141 1.00 87.38 122 ARG A CA 1
ATOM 883 C C . ARG A 1 122 ? 14.602 -4.348 -13.580 1.00 87.38 122 ARG A C 1
ATOM 885 O O . ARG A 1 122 ? 14.865 -4.211 -14.773 1.00 87.38 122 ARG A O 1
ATOM 892 N N . GLU A 1 123 ? 15.469 -4.131 -12.601 1.00 86.44 123 GLU A N 1
ATOM 893 C CA . GLU A 1 123 ? 16.867 -3.726 -12.748 1.00 86.44 123 GLU A CA 1
ATOM 894 C C . GLU A 1 123 ? 17.784 -4.903 -12.418 1.00 86.44 123 GLU A C 1
ATOM 896 O O . GLU A 1 123 ? 17.675 -5.485 -11.333 1.00 86.44 123 GLU A O 1
ATOM 901 N N . LYS A 1 124 ? 18.724 -5.239 -13.308 1.00 87.69 124 LYS A N 1
ATOM 902 C CA . LYS A 1 124 ? 19.748 -6.240 -12.996 1.00 87.69 124 LYS A CA 1
ATOM 903 C C . LYS A 1 124 ? 20.943 -5.601 -12.300 1.00 87.69 124 LYS A C 1
ATOM 905 O O . LYS A 1 124 ? 21.437 -4.547 -12.696 1.00 87.69 124 LYS A O 1
ATOM 910 N N . HIS A 1 125 ? 21.446 -6.254 -11.259 1.00 89.12 125 HIS A N 1
ATOM 911 C CA . HIS A 1 125 ? 22.649 -5.800 -10.571 1.00 89.12 125 HIS A CA 1
ATOM 912 C C . HIS A 1 125 ? 23.862 -5.806 -11.513 1.00 89.12 125 HIS A C 1
ATOM 914 O O . HIS A 1 125 ? 24.166 -6.821 -12.131 1.00 89.12 125 HIS A O 1
ATOM 920 N N . GLY A 1 126 ? 24.580 -4.682 -11.586 1.00 88.69 126 GLY A N 1
ATOM 921 C CA . GLY A 1 126 ? 25.801 -4.563 -12.391 1.00 88.69 126 GLY A CA 1
ATOM 922 C C . GLY A 1 126 ? 25.566 -4.479 -13.903 1.00 88.69 126 GLY A C 1
ATOM 923 O O . GLY A 1 126 ? 26.532 -4.513 -14.661 1.00 88.69 126 GLY A O 1
ATOM 924 N N . GLU A 1 127 ? 24.314 -4.362 -14.353 1.00 88.44 127 GLU A N 1
ATOM 925 C CA . GLU A 1 127 ? 24.002 -4.133 -15.763 1.00 88.44 127 GLU A CA 1
ATOM 926 C C . GLU A 1 127 ? 24.382 -2.698 -16.158 1.00 88.44 127 GLU A C 1
ATOM 928 O O . GLU A 1 127 ? 23.919 -1.728 -15.563 1.00 88.44 127 GLU A O 1
ATOM 933 N N . THR A 1 128 ? 25.263 -2.570 -17.152 1.00 90.50 128 THR A N 1
ATOM 934 C CA . THR A 1 128 ? 25.747 -1.280 -17.678 1.00 90.50 128 THR A CA 1
ATOM 935 C C . THR A 1 128 ? 25.325 -1.031 -19.124 1.00 90.50 128 THR A C 1
ATOM 937 O O . THR A 1 128 ? 25.441 0.090 -19.618 1.00 90.50 128 THR A O 1
ATOM 940 N N . ALA A 1 129 ? 24.837 -2.065 -19.813 1.00 92.06 129 ALA A N 1
ATOM 941 C CA . ALA A 1 129 ? 24.369 -1.961 -21.185 1.00 92.06 129 ALA A CA 1
ATOM 942 C C . ALA A 1 129 ? 22.960 -1.337 -21.234 1.00 92.06 129 ALA A C 1
ATOM 944 O O . ALA A 1 129 ? 22.102 -1.715 -20.433 1.00 92.06 129 ALA A O 1
ATOM 945 N N . PRO A 1 130 ? 22.684 -0.418 -22.179 1.00 88.19 130 PRO A N 1
ATOM 946 C CA . PRO A 1 130 ? 21.331 0.075 -22.416 1.00 88.19 130 PRO A CA 1
ATOM 947 C C . PRO A 1 130 ? 20.371 -1.057 -22.793 1.00 88.19 130 PRO A C 1
ATOM 949 O O . PRO A 1 130 ? 20.751 -2.008 -23.477 1.00 88.19 130 PRO A O 1
ATOM 952 N N . ARG A 1 131 ? 19.106 -0.923 -22.385 1.00 86.94 131 ARG A N 1
ATOM 953 C CA . ARG A 1 131 ? 18.049 -1.888 -22.689 1.00 86.94 131 ARG A CA 1
ATOM 954 C C . ARG A 1 131 ? 16.732 -1.181 -22.973 1.00 86.94 131 ARG A C 1
ATOM 956 O O . ARG A 1 131 ? 16.346 -0.270 -22.241 1.00 86.94 131 ARG A O 1
ATOM 963 N N . ASP A 1 132 ? 16.018 -1.674 -23.976 1.00 89.69 132 ASP A N 1
ATOM 964 C CA . ASP A 1 132 ? 14.668 -1.215 -24.279 1.00 89.69 132 ASP A CA 1
ATOM 965 C C . ASP A 1 132 ? 13.689 -1.599 -23.167 1.00 89.69 132 ASP A C 1
ATOM 967 O O . ASP A 1 132 ? 13.715 -2.710 -22.625 1.00 89.69 132 ASP A O 1
ATOM 971 N N . ARG A 1 133 ? 12.791 -0.668 -22.837 1.00 87.25 133 ARG A N 1
ATOM 972 C CA . ARG A 1 133 ? 11.729 -0.870 -21.851 1.00 87.25 133 ARG A CA 1
ATOM 973 C C . ARG A 1 133 ? 10.395 -0.463 -22.435 1.00 87.25 133 ARG A C 1
ATOM 975 O O . ARG A 1 133 ? 10.265 0.597 -23.037 1.00 87.25 133 ARG A O 1
ATOM 982 N N . THR A 1 134 ? 9.393 -1.298 -22.201 1.00 93.19 134 THR A N 1
ATOM 983 C CA . THR A 1 134 ? 8.000 -0.909 -22.408 1.00 93.19 134 THR A CA 1
ATOM 984 C C . THR A 1 134 ? 7.543 -0.185 -21.154 1.00 93.19 134 THR A C 1
ATOM 986 O O . THR A 1 134 ? 7.666 -0.743 -20.069 1.00 93.19 134 THR A O 1
ATOM 989 N N . LEU A 1 135 ? 7.061 1.047 -21.295 1.00 96.12 135 LEU A N 1
ATOM 990 C CA . LEU A 1 135 ? 6.552 1.861 -20.194 1.00 96.12 135 LEU A CA 1
ATOM 991 C C . LEU A 1 135 ? 5.142 2.343 -20.518 1.00 96.12 135 LEU A C 1
ATOM 993 O O . LEU A 1 135 ? 4.822 2.614 -21.677 1.00 96.12 135 LEU A O 1
ATOM 997 N N . LEU A 1 136 ? 4.310 2.470 -19.488 1.00 97.12 136 LEU A N 1
ATOM 998 C CA . LEU A 1 136 ? 2.974 3.027 -19.635 1.00 97.12 136 LEU A CA 1
ATOM 999 C C . LEU A 1 136 ? 3.070 4.541 -19.919 1.00 97.12 136 LEU A C 1
ATOM 1001 O O . LEU A 1 136 ? 3.706 5.263 -19.144 1.00 97.12 136 LEU A O 1
ATOM 1005 N N . PRO A 1 137 ? 2.440 5.052 -20.994 1.00 96.94 137 PRO A N 1
ATOM 1006 C CA . PRO A 1 137 ? 2.428 6.482 -21.288 1.00 96.94 137 PRO A CA 1
ATOM 1007 C C . PRO A 1 137 ? 1.727 7.290 -20.194 1.00 96.94 137 PRO A C 1
ATOM 1009 O O . PRO A 1 137 ? 0.748 6.832 -19.609 1.00 96.94 137 PRO A O 1
ATOM 1012 N N . ASN A 1 138 ? 2.176 8.529 -19.970 1.00 96.31 138 ASN A N 1
ATOM 1013 C CA . ASN A 1 138 ? 1.683 9.382 -18.879 1.00 96.31 138 ASN A CA 1
ATOM 1014 C C . ASN A 1 138 ? 0.160 9.581 -18.871 1.00 96.31 138 ASN A C 1
ATOM 1016 O O . ASN A 1 138 ? -0.436 9.593 -17.793 1.00 96.31 138 ASN A O 1
ATOM 1020 N N . ASP A 1 139 ? -0.460 9.705 -20.044 1.00 95.94 139 ASP A N 1
ATOM 1021 C CA . ASP A 1 139 ? -1.903 9.940 -20.174 1.00 95.94 139 ASP A CA 1
ATOM 1022 C C . ASP A 1 139 ? -2.735 8.721 -19.749 1.00 95.94 139 ASP A C 1
ATOM 1024 O O . ASP A 1 139 ? -3.888 8.860 -19.345 1.00 95.94 139 ASP A O 1
ATOM 1028 N N . ALA A 1 140 ? -2.134 7.528 -19.759 1.00 96.75 140 ALA A N 1
ATOM 1029 C CA . ALA A 1 140 ? -2.775 6.283 -19.356 1.00 96.75 140 ALA A CA 1
ATOM 1030 C C . ALA A 1 140 ? -2.602 5.955 -17.859 1.00 96.75 140 ALA A C 1
ATOM 1032 O O . ALA A 1 140 ? -3.154 4.964 -17.391 1.00 96.75 140 ALA A O 1
ATOM 1033 N N . VAL A 1 141 ? -1.859 6.759 -17.083 1.00 97.31 141 VAL A N 1
ATOM 1034 C CA . VAL A 1 141 ? -1.555 6.449 -15.667 1.00 97.31 141 VAL A CA 1
ATOM 1035 C C . VAL A 1 141 ? -2.683 6.876 -14.713 1.00 97.31 141 VAL A C 1
ATOM 1037 O O . VAL A 1 141 ? -2.789 6.357 -13.605 1.00 97.31 141 VAL A O 1
ATOM 1040 N N . SER A 1 142 ? -3.560 7.800 -15.117 1.00 97.06 142 SER A N 1
ATOM 1041 C CA . SER A 1 142 ? -4.611 8.353 -14.244 1.00 97.06 142 SER A CA 1
ATOM 1042 C C . SER A 1 142 ? -5.521 7.305 -13.575 1.00 97.06 142 SER A C 1
ATOM 1044 O O . SER A 1 142 ? -5.780 7.454 -12.379 1.00 97.06 142 SER A O 1
ATOM 1046 N N . PRO A 1 143 ? -5.956 6.218 -14.247 1.00 97.69 143 PRO A N 1
ATOM 1047 C CA . PRO A 1 143 ? -6.695 5.141 -13.586 1.00 97.69 143 PRO A CA 1
ATOM 1048 C C . PRO A 1 143 ? -5.914 4.466 -12.449 1.00 97.69 143 PRO A C 1
ATOM 1050 O O . PRO A 1 143 ? -6.495 4.166 -11.412 1.00 97.69 143 PRO A O 1
ATOM 1053 N N . LEU A 1 144 ? -4.593 4.294 -12.591 1.00 97.88 144 LEU A N 1
ATOM 1054 C CA . LEU A 1 144 ? -3.742 3.719 -11.539 1.00 97.88 144 LEU A CA 1
ATOM 1055 C C . LEU A 1 144 ? -3.627 4.656 -10.333 1.00 97.88 144 LEU A C 1
ATOM 1057 O O . LEU A 1 144 ? -3.610 4.200 -9.195 1.00 97.88 144 LEU A O 1
ATOM 1061 N N . PHE A 1 145 ? -3.587 5.970 -10.568 1.00 98.00 145 PHE A N 1
ATOM 1062 C CA . PHE A 1 145 ? -3.602 6.963 -9.493 1.00 98.00 145 PHE A CA 1
ATOM 1063 C C . PHE A 1 145 ? -4.888 6.905 -8.676 1.00 98.00 145 PHE A C 1
ATOM 1065 O O . PHE A 1 145 ? -4.828 6.937 -7.449 1.00 98.00 145 PHE A O 1
ATOM 1072 N N . GLN A 1 146 ? -6.032 6.798 -9.350 1.00 97.81 146 GLN A N 1
ATOM 1073 C CA . GLN A 1 146 ? -7.319 6.638 -8.685 1.00 97.81 146 GLN A CA 1
ATOM 1074 C C . GLN A 1 146 ? -7.376 5.303 -7.926 1.00 97.81 146 GLN A C 1
ATOM 1076 O O . GLN A 1 146 ? -7.734 5.296 -6.754 1.00 97.81 146 GLN A O 1
ATOM 1081 N N . ALA A 1 147 ? -6.943 4.200 -8.544 1.00 97.88 147 ALA A N 1
ATOM 1082 C CA . ALA A 1 147 ? -6.922 2.887 -7.905 1.00 97.88 147 ALA A CA 1
ATOM 1083 C C . ALA A 1 147 ? -6.032 2.851 -6.649 1.00 97.88 147 ALA A C 1
ATOM 1085 O O . ALA A 1 147 ? -6.456 2.336 -5.621 1.00 97.88 147 ALA A O 1
ATOM 1086 N N . ALA A 1 148 ? -4.829 3.436 -6.684 1.00 98.00 148 ALA A N 1
ATOM 1087 C CA . ALA A 1 148 ? -3.942 3.497 -5.516 1.00 98.00 148 ALA A CA 1
ATOM 1088 C C . ALA A 1 148 ? -4.541 4.309 -4.361 1.00 98.00 148 ALA A C 1
ATOM 1090 O O . ALA A 1 148 ? -4.359 3.967 -3.191 1.00 98.00 148 ALA A O 1
ATOM 1091 N N . LEU A 1 149 ? -5.262 5.379 -4.692 1.00 97.38 149 LEU A N 1
ATOM 1092 C CA . LEU A 1 149 ? -5.957 6.209 -3.723 1.00 97.38 149 LEU A CA 1
ATOM 1093 C C . LEU A 1 149 ? -7.101 5.424 -3.060 1.00 97.38 149 LEU A C 1
ATOM 1095 O O . LEU A 1 149 ? -7.136 5.320 -1.835 1.00 97.38 149 LEU A O 1
ATOM 1099 N N . GLU A 1 150 ? -7.993 4.837 -3.860 1.00 97.69 150 GLU A N 1
ATOM 1100 C CA . GLU A 1 150 ? -9.139 4.047 -3.382 1.00 97.69 150 GLU A CA 1
ATOM 1101 C C . GLU A 1 150 ? -8.695 2.819 -2.577 1.00 97.69 150 GLU A C 1
ATOM 1103 O O . GLU A 1 150 ? -9.226 2.555 -1.499 1.00 97.69 150 GLU A O 1
ATOM 1108 N N . ALA A 1 151 ? -7.662 2.115 -3.050 1.00 98.12 151 ALA A N 1
ATOM 1109 C CA . ALA A 1 151 ? -7.089 0.970 -2.352 1.00 98.12 151 ALA A CA 1
ATOM 1110 C C . ALA A 1 151 ? -6.493 1.366 -0.995 1.00 98.12 151 ALA A C 1
ATOM 1112 O O . ALA A 1 151 ? -6.603 0.605 -0.036 1.00 98.12 151 ALA A O 1
ATOM 1113 N N . THR A 1 152 ? -5.885 2.553 -0.892 1.00 97.88 152 THR A N 1
ATOM 1114 C CA . THR A 1 152 ? -5.341 3.044 0.381 1.00 97.88 152 THR A CA 1
ATOM 1115 C C . THR A 1 152 ? -6.454 3.401 1.360 1.00 97.88 152 THR A C 1
ATOM 1117 O O . THR A 1 152 ? -6.401 2.986 2.516 1.00 97.88 152 THR A O 1
ATOM 1120 N N . GLU A 1 153 ? -7.480 4.119 0.899 1.00 97.19 153 GLU A N 1
ATOM 1121 C CA . GLU A 1 153 ? -8.657 4.457 1.707 1.00 97.19 153 GLU A CA 1
ATOM 1122 C C . GLU A 1 153 ? -9.315 3.186 2.274 1.00 97.19 153 GLU A C 1
ATOM 1124 O O . GLU A 1 153 ? -9.533 3.067 3.482 1.00 97.19 153 GLU A O 1
ATOM 1129 N N . GLU A 1 154 ? -9.538 2.180 1.424 1.00 97.69 154 GLU A N 1
ATOM 1130 C CA . GLU A 1 154 ? -10.118 0.909 1.851 1.00 97.69 154 GLU A CA 1
ATOM 1131 C C . GLU A 1 154 ? -9.186 0.103 2.772 1.00 97.69 154 GLU A C 1
ATOM 1133 O O . GLU A 1 154 ? -9.654 -0.523 3.727 1.00 97.69 154 GLU A O 1
ATOM 1138 N N . ALA A 1 155 ? -7.869 0.125 2.538 1.00 97.62 155 ALA A N 1
ATOM 1139 C CA . ALA A 1 155 ? -6.898 -0.559 3.389 1.00 97.62 155 ALA A CA 1
ATOM 1140 C C . ALA A 1 155 ? -6.898 -0.011 4.824 1.00 97.62 155 ALA A C 1
ATOM 1142 O O . ALA A 1 155 ? -6.832 -0.797 5.772 1.00 97.62 155 ALA A O 1
ATOM 1143 N N . VAL A 1 156 ? -7.034 1.306 4.999 1.00 95.94 156 VAL A N 1
ATOM 1144 C CA . VAL A 1 156 ? -7.139 1.936 6.324 1.00 95.94 156 VAL A CA 1
ATOM 1145 C C . VAL A 1 156 ? -8.422 1.506 7.033 1.00 95.94 156 VAL A C 1
ATOM 1147 O O . VAL A 1 156 ? -8.373 1.104 8.197 1.00 95.94 156 VAL A O 1
ATOM 1150 N N . TYR A 1 157 ? -9.568 1.517 6.345 1.00 95.69 157 TYR A N 1
ATOM 1151 C CA . TYR A 1 157 ? -10.820 1.035 6.937 1.00 95.69 157 TYR A CA 1
ATOM 1152 C C . TYR A 1 157 ? -10.746 -0.447 7.306 1.00 95.69 157 TYR A C 1
ATOM 1154 O O . TYR A 1 157 ? -11.149 -0.830 8.403 1.00 95.69 157 TYR A O 1
ATOM 1162 N N . ASN A 1 158 ? -10.168 -1.277 6.436 1.00 96.88 158 ASN A N 1
ATOM 1163 C CA . ASN A 1 158 ? -9.930 -2.687 6.726 1.00 96.88 158 ASN A CA 1
ATOM 1164 C C . ASN A 1 158 ? -9.032 -2.864 7.959 1.00 96.88 158 ASN A C 1
ATOM 1166 O O . ASN A 1 158 ? -9.344 -3.693 8.810 1.00 96.88 158 ASN A O 1
ATOM 1170 N N . ALA A 1 159 ? -7.960 -2.079 8.096 1.00 94.88 159 ALA A N 1
ATOM 1171 C CA . ALA A 1 159 ? -7.085 -2.136 9.265 1.00 94.88 159 ALA A CA 1
ATOM 1172 C C . ALA A 1 159 ? -7.845 -1.811 10.562 1.00 94.88 159 ALA A C 1
ATOM 1174 O O . ALA A 1 159 ? -7.752 -2.567 11.527 1.00 94.88 159 ALA A O 1
ATOM 1175 N N . LEU A 1 160 ? -8.653 -0.746 10.566 1.00 94.44 160 LEU A N 1
ATOM 1176 C CA . LEU A 1 160 ? -9.469 -0.366 11.724 1.00 94.44 160 LEU A CA 1
ATOM 1177 C C . LEU A 1 160 ? -10.529 -1.420 12.065 1.00 94.44 160 LEU A C 1
ATOM 1179 O O . LEU A 1 160 ? -10.750 -1.710 13.238 1.00 94.44 160 LEU A O 1
ATOM 1183 N N . PHE A 1 161 ? -11.181 -2.008 11.060 1.00 95.69 161 PHE A N 1
ATOM 1184 C CA . PHE A 1 161 ? -12.286 -2.950 11.277 1.00 95.69 161 PHE A CA 1
ATOM 1185 C C . PHE A 1 161 ? -11.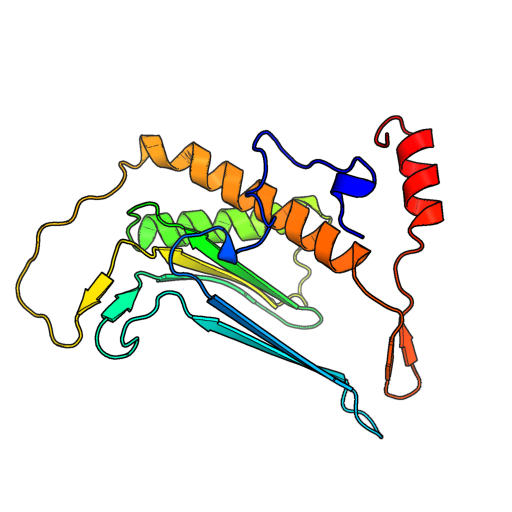814 -4.369 11.621 1.00 95.69 161 PHE A C 1
ATOM 1187 O O . PHE A 1 161 ? -12.583 -5.186 12.134 1.00 95.69 161 PHE A O 1
ATOM 1194 N N . MET A 1 162 ? -10.553 -4.688 11.331 1.00 94.62 162 MET A N 1
ATOM 1195 C CA . MET A 1 162 ? -9.921 -5.946 11.733 1.00 94.62 162 MET A CA 1
ATOM 1196 C C . MET A 1 162 ? -9.132 -5.823 13.040 1.00 94.62 162 MET A C 1
ATOM 1198 O O . MET A 1 162 ? -8.728 -6.849 13.587 1.00 94.62 162 MET A O 1
ATOM 1202 N N . ALA A 1 163 ? -8.914 -4.605 13.543 1.00 93.19 163 ALA A N 1
ATOM 1203 C CA . ALA A 1 163 ? -8.206 -4.378 14.793 1.00 93.19 163 ALA A CA 1
ATOM 1204 C C . ALA A 1 163 ? -8.948 -5.004 15.983 1.00 93.19 163 ALA A C 1
ATOM 1206 O O . ALA A 1 163 ? -10.175 -4.980 16.071 1.00 93.19 163 ALA A O 1
ATOM 1207 N N . THR A 1 164 ? -8.180 -5.535 16.930 1.00 91.56 164 THR A N 1
ATOM 1208 C CA . THR A 1 164 ? -8.685 -6.088 18.190 1.00 91.56 164 THR A CA 1
ATOM 1209 C C . THR A 1 164 ? -8.224 -5.234 19.362 1.00 91.56 164 THR A C 1
ATOM 1211 O O . THR A 1 164 ? -7.121 -4.678 19.329 1.00 91.56 164 THR A O 1
ATOM 1214 N N . ALA A 1 165 ? -9.028 -5.187 20.427 1.00 92.81 165 ALA A N 1
ATOM 1215 C CA . ALA A 1 165 ? -8.647 -4.510 21.660 1.00 92.81 165 ALA A CA 1
ATOM 1216 C C . ALA A 1 165 ? -7.295 -5.039 22.165 1.00 92.81 165 ALA A C 1
ATOM 1218 O O . ALA A 1 165 ? -7.040 -6.246 22.154 1.00 92.81 165 ALA A O 1
ATOM 1219 N N . THR A 1 166 ? -6.410 -4.130 22.565 1.00 89.44 166 THR A N 1
ATOM 1220 C CA . THR A 1 166 ? -5.034 -4.463 22.939 1.00 89.44 166 THR A CA 1
ATOM 1221 C C . THR A 1 166 ? -4.640 -3.729 24.213 1.00 89.44 166 THR A C 1
ATOM 1223 O O . THR A 1 166 ? -4.746 -2.507 24.297 1.00 89.44 166 THR A O 1
ATOM 1226 N N . THR A 1 167 ? -4.121 -4.475 25.190 1.00 87.38 167 THR A N 1
ATOM 1227 C CA . THR A 1 167 ? -3.562 -3.924 26.433 1.00 87.38 167 THR A CA 1
ATOM 1228 C C . THR A 1 167 ? -2.039 -4.029 26.430 1.00 87.38 167 THR A C 1
ATOM 1230 O O . THR A 1 167 ? -1.476 -5.117 26.248 1.00 87.38 167 THR A O 1
ATOM 1233 N N . GLY A 1 168 ? -1.351 -2.916 26.677 1.00 83.56 168 GLY A N 1
ATOM 1234 C CA . GLY A 1 168 ? 0.106 -2.833 26.779 1.00 83.56 168 GLY A CA 1
ATOM 1235 C C . GLY A 1 168 ? 0.534 -1.685 27.690 1.00 83.56 168 GLY A C 1
ATOM 1236 O O . GLY A 1 168 ? -0.093 -0.633 27.693 1.00 83.56 168 GLY A O 1
ATOM 1237 N N . ASN A 1 169 ? 1.588 -1.890 28.487 1.00 84.19 169 ASN A N 1
ATOM 1238 C CA . ASN A 1 169 ? 2.122 -0.883 29.414 1.00 84.19 169 ASN A CA 1
ATOM 1239 C C . ASN A 1 169 ? 1.069 -0.232 30.344 1.00 84.19 169 ASN A C 1
ATOM 1241 O O . ASN A 1 169 ? 1.126 0.962 30.614 1.00 84.19 169 ASN A O 1
ATOM 1245 N N . GLY A 1 170 ? 0.078 -1.005 30.802 1.00 85.50 170 GLY A N 1
ATOM 1246 C CA . GLY A 1 170 ? -1.003 -0.506 31.666 1.00 85.50 170 GLY A CA 1
ATOM 1247 C C . GLY A 1 170 ? -2.106 0.287 30.951 1.00 85.50 170 GLY A C 1
ATOM 1248 O O . GLY A 1 170 ? -3.084 0.650 31.597 1.00 85.50 170 GLY A O 1
ATOM 1249 N N . THR A 1 171 ? -1.995 0.500 29.638 1.00 87.44 171 THR A N 1
ATOM 1250 C CA . THR A 1 171 ? -3.012 1.162 28.812 1.00 87.44 171 THR A CA 1
ATOM 1251 C C . THR A 1 171 ? -3.745 0.137 27.956 1.00 87.44 171 THR A C 1
ATOM 1253 O O . THR A 1 171 ? -3.124 -0.756 27.375 1.00 87.44 171 THR A O 1
ATOM 1256 N N . THR A 1 172 ? -5.063 0.286 27.840 1.00 89.81 172 THR A N 1
ATOM 1257 C CA . THR A 1 172 ? -5.886 -0.483 26.902 1.00 89.81 172 THR A CA 1
ATOM 1258 C C . THR A 1 172 ? -6.393 0.436 25.802 1.00 89.81 172 THR A C 1
ATOM 1260 O O . THR A 1 172 ? -6.917 1.512 26.085 1.00 89.81 172 THR A O 1
ATOM 1263 N N . VAL A 1 173 ? -6.231 0.001 24.554 1.00 90.38 173 VAL A N 1
ATOM 1264 C CA . VAL A 1 173 ? -6.844 0.621 23.378 1.00 90.38 173 VAL A CA 1
ATOM 1265 C C . VAL A 1 173 ? -7.913 -0.330 22.862 1.00 90.38 173 VAL A C 1
ATOM 1267 O O . VAL A 1 173 ? -7.620 -1.487 22.553 1.00 90.38 173 VAL A O 1
ATOM 1270 N N . GLU A 1 174 ? -9.149 0.153 22.796 1.00 95.12 174 GLU A N 1
ATOM 1271 C CA . GLU A 1 174 ? -10.297 -0.629 22.344 1.00 95.12 174 GLU A CA 1
ATOM 1272 C C . GLU A 1 174 ? -10.365 -0.709 20.816 1.00 95.12 174 GLU A C 1
ATOM 1274 O O . GLU A 1 174 ? -9.942 0.204 20.103 1.00 95.12 174 GLU A O 1
ATOM 1279 N N . ALA A 1 175 ? -10.933 -1.805 20.313 1.00 95.38 175 ALA A N 1
ATOM 1280 C CA . ALA A 1 175 ? -11.300 -1.901 18.905 1.00 95.38 175 ALA A CA 1
ATOM 1281 C C . ALA A 1 175 ? -12.498 -0.994 18.591 1.00 95.38 175 ALA A C 1
ATOM 1283 O O . ALA A 1 175 ? -13.306 -0.665 19.462 1.00 95.38 175 ALA A O 1
ATOM 1284 N N . VAL A 1 176 ? -12.650 -0.633 17.317 1.00 94.69 176 VAL A N 1
ATOM 1285 C CA . VAL A 1 176 ? -13.831 0.103 16.857 1.00 94.69 176 VAL A CA 1
ATOM 1286 C C . VAL A 1 176 ? -15.088 -0.758 17.080 1.00 94.69 176 VAL A C 1
ATOM 1288 O O . VAL A 1 176 ? -15.106 -1.918 16.658 1.00 94.69 176 VAL A O 1
ATOM 1291 N N . PRO A 1 177 ? -16.160 -0.227 17.700 1.00 95.94 177 PRO A N 1
ATOM 1292 C CA . PRO A 1 177 ? -17.387 -0.984 17.940 1.00 95.94 177 PRO A CA 1
ATOM 1293 C C . PRO A 1 177 ? -18.168 -1.180 16.630 1.00 95.94 177 PRO A C 1
ATOM 1295 O O . PRO A 1 177 ? -18.979 -0.340 16.238 1.00 95.94 177 PRO A O 1
ATOM 1298 N N . LEU A 1 178 ? -17.920 -2.295 15.937 1.00 95.31 178 LEU A N 1
ATOM 1299 C CA . LEU A 1 178 ? -18.456 -2.546 14.591 1.00 95.31 178 LEU A CA 1
ATOM 1300 C C . LEU A 1 178 ? -19.988 -2.561 14.518 1.00 95.31 178 LEU A C 1
ATOM 1302 O O . LEU A 1 178 ? -20.543 -2.093 13.526 1.00 95.31 178 LEU A O 1
ATOM 1306 N N . ASP A 1 179 ? -20.674 -3.024 15.564 1.00 94.62 179 ASP A N 1
ATOM 1307 C CA . ASP A 1 179 ? -22.144 -3.017 15.614 1.00 94.62 179 ASP A CA 1
ATOM 1308 C C . ASP A 1 179 ? -22.705 -1.588 15.590 1.00 94.62 179 ASP A C 1
ATOM 1310 O O . ASP A 1 179 ? -23.683 -1.288 14.899 1.00 94.62 179 ASP A O 1
ATOM 1314 N N . GLU A 1 180 ? -22.045 -0.678 16.306 1.00 95.31 180 GLU A N 1
ATOM 1315 C CA . GLU A 1 180 ? -22.413 0.734 16.344 1.00 95.31 180 GLU A CA 1
ATOM 1316 C C . GLU A 1 180 ? -22.081 1.425 15.019 1.00 95.31 180 GLU A C 1
ATOM 1318 O O . GLU A 1 180 ? -22.898 2.185 14.495 1.00 95.31 180 GLU A O 1
ATOM 1323 N N . VAL A 1 181 ? -20.929 1.107 14.419 1.00 94.56 181 VAL A N 1
ATOM 1324 C CA . VAL A 1 181 ? -20.578 1.575 13.070 1.00 94.56 181 VAL A CA 1
ATOM 1325 C C . VAL A 1 181 ? -21.636 1.134 12.060 1.00 94.56 181 VAL A C 1
ATOM 1327 O O . VAL A 1 181 ? -22.143 1.966 11.309 1.00 94.56 181 VAL A O 1
ATOM 133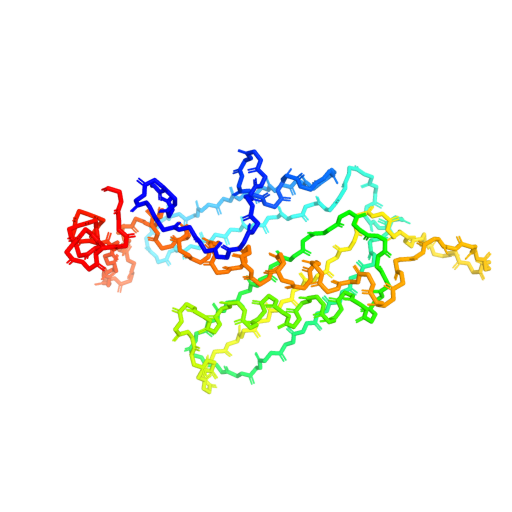0 N N . ALA A 1 182 ? -22.037 -0.138 12.073 1.00 93.56 182 ALA A N 1
ATOM 1331 C CA . ALA A 1 182 ? -23.069 -0.664 11.185 1.00 93.56 182 ALA A CA 1
ATOM 1332 C C . ALA A 1 182 ? -24.413 0.059 11.379 1.00 93.56 182 ALA A C 1
ATOM 1334 O O . ALA A 1 182 ? -25.074 0.438 10.406 1.00 93.56 182 ALA A O 1
ATOM 1335 N N . ARG A 1 183 ? -24.807 0.307 12.636 1.00 94.81 183 ARG A N 1
ATOM 1336 C CA . ARG A 1 183 ? -26.020 1.064 12.971 1.00 94.81 183 ARG A CA 1
ATOM 1337 C C . ARG A 1 183 ? -25.966 2.492 12.427 1.00 94.81 183 ARG A C 1
ATOM 1339 O O . ARG A 1 183 ? -26.952 2.966 11.860 1.00 94.81 183 ARG A O 1
ATOM 1346 N N . LEU A 1 184 ? -24.832 3.176 12.580 1.00 94.56 184 LEU A N 1
ATOM 1347 C CA . LEU A 1 184 ? -24.631 4.537 12.079 1.00 94.56 184 LEU A CA 1
ATOM 1348 C C . LEU A 1 184 ? -24.631 4.583 10.548 1.00 94.56 184 LEU A C 1
ATOM 1350 O O . LEU A 1 184 ? -25.321 5.422 9.972 1.00 94.56 184 LEU A O 1
ATOM 1354 N N . LEU A 1 185 ? -23.937 3.660 9.880 1.00 93.00 185 LEU A N 1
ATOM 1355 C CA . LEU A 1 185 ? -23.934 3.567 8.419 1.00 93.00 185 LEU A CA 1
ATOM 1356 C C . LEU A 1 185 ? -25.356 3.397 7.870 1.00 93.00 185 LEU A C 1
ATOM 1358 O O . LEU A 1 185 ? -25.757 4.154 6.986 1.00 93.00 185 LEU A O 1
ATOM 1362 N N . LYS A 1 186 ? -26.159 2.494 8.450 1.00 92.00 186 LYS A N 1
ATOM 1363 C CA . LYS A 1 186 ? -27.581 2.328 8.097 1.00 92.00 186 LYS A CA 1
ATOM 1364 C C . LYS A 1 186 ? -28.390 3.603 8.324 1.00 92.00 186 LYS A C 1
ATOM 1366 O O . LYS A 1 186 ? -29.116 4.034 7.432 1.00 92.00 186 LYS A O 1
ATOM 1371 N N . LYS A 1 187 ? -28.233 4.243 9.489 1.00 94.12 187 LYS A N 1
ATOM 1372 C CA . LYS A 1 187 ? -28.939 5.489 9.840 1.00 94.12 187 LYS A CA 1
ATOM 1373 C C . LYS A 1 187 ? -28.716 6.599 8.807 1.00 94.12 187 LYS A C 1
ATOM 1375 O O . LYS A 1 187 ? -29.638 7.364 8.542 1.00 94.12 187 LYS A O 1
ATOM 1380 N N . TYR A 1 188 ? -27.513 6.695 8.243 1.00 92.12 188 TYR A N 1
ATOM 1381 C CA . TYR A 1 188 ? -27.148 7.728 7.269 1.00 92.12 188 TYR A CA 1
ATOM 1382 C C . TYR A 1 188 ? -27.215 7.255 5.806 1.00 92.12 188 TYR A C 1
ATOM 1384 O O . TYR A 1 188 ? -26.718 7.956 4.926 1.00 92.12 188 TYR A O 1
ATOM 1392 N N . GLY A 1 189 ? -27.820 6.091 5.527 1.00 86.12 189 GLY A N 1
ATOM 1393 C CA . GLY A 1 189 ? -27.994 5.576 4.163 1.00 86.12 189 GLY A CA 1
ATOM 1394 C C . GLY A 1 189 ? -26.686 5.179 3.470 1.00 86.12 189 GLY A C 1
ATOM 1395 O O . GLY A 1 189 ? -26.593 5.252 2.249 1.00 86.12 189 GLY A O 1
ATOM 1396 N N . ARG A 1 190 ? -25.662 4.809 4.248 1.00 80.06 190 ARG A N 1
ATOM 1397 C CA . ARG A 1 190 ? -24.325 4.400 3.778 1.00 80.06 190 ARG A CA 1
ATOM 1398 C C . ARG A 1 190 ? -23.969 2.944 4.099 1.00 80.06 190 ARG A C 1
ATOM 1400 O O . ARG A 1 190 ? -22.847 2.532 3.840 1.00 80.06 190 ARG A O 1
ATOM 1407 N N . GLY A 1 191 ? -24.882 2.194 4.710 1.00 71.25 191 GLY A N 1
ATOM 1408 C CA . GLY A 1 191 ? -24.728 0.767 5.007 1.00 71.25 191 GLY A CA 1
ATOM 1409 C C . GLY A 1 191 ? -25.736 -0.071 4.225 1.00 71.25 191 GLY A C 1
ATOM 1410 O O . GLY A 1 191 ? -26.756 0.461 3.784 1.00 71.25 191 GLY A O 1
ATOM 1411 N N . ARG A 1 192 ? -25.445 -1.367 4.069 1.00 61.25 192 ARG A N 1
ATOM 1412 C CA . ARG A 1 192 ? -26.402 -2.354 3.537 1.00 61.25 192 ARG A CA 1
ATOM 1413 C C . ARG A 1 192 ? -27.491 -2.696 4.549 1.00 61.25 192 ARG A C 1
ATOM 1415 O O . ARG A 1 192 ? -27.184 -2.738 5.764 1.00 61.25 192 ARG A O 1
#

Foldseek 3Di:
DFCVVFLNQFDDDDAAPVLDLPSAPAKDKDKDFDDDPAFRTDMDMDIDLHDDDCVFKPWAKEKDKDDDADEEDEAEAEHQAAAHNVLQNVLFVLLLVLVVVLVDPSPNHYTYMYMYTHSNHIDGPPDPDDDDDDHDDPVPCVVSSRVSSRSSNRVVRRCLQPDAWDDGPNDIDHGDPVVVVSVVCVVVVSGD

Radius of gyration: 18.73 Å; chains: 1; bounding box: 55×33×56 Å

Secondary structure (DSSP, 8-state):
--GGGGT---SSSPPPTTSSGGGSTT-EEEEEEEE-SSS-EEEEEEEES-SS-TTTEEEEEEEEEE--SS-EEEEEEEE-S---HHHHHHHHHHHHHHHHHTT----TT-EEEEEEEEEEEEEETT--S--------GGG-HHHHHHHHHHHHHHHHHHHHH---EEETTEEEPPP-HHHHHHHHHHTT---

pLDDT: mean 90.24, std 9.74, range [46.47, 98.19]